Protein AF-X1UVY8-F1 (afdb_monomer)

InterPro domains:
  IPR050445 Bacterial polysaccharide biosynthesis and export [PTHR32309] (5-252)

Structure (mmCIF, N/CA/C/O backbone):
data_AF-X1UVY8-F1
#
_entry.id   AF-X1UVY8-F1
#
loop_
_atom_site.group_PDB
_atom_site.id
_atom_site.type_symbol
_atom_site.label_atom_id
_atom_site.label_alt_id
_atom_site.label_comp_id
_atom_site.label_asym_id
_atom_site.label_entity_id
_atom_site.label_seq_id
_atom_site.pdbx_PDB_ins_code
_atom_site.Cartn_x
_atom_site.Cartn_y
_atom_site.Cartn_z
_atom_site.occupancy
_atom_site.B_iso_or_equiv
_atom_site.auth_seq_id
_atom_site.auth_comp_id
_atom_site.auth_asym_id
_atom_site.auth_atom_id
_atom_site.pdbx_PDB_model_num
ATOM 1 N N . MET A 1 1 ? 42.091 39.089 -43.265 1.00 30.80 1 MET A N 1
ATOM 2 C CA . MET A 1 1 ? 42.085 37.825 -42.498 1.00 30.80 1 MET A CA 1
ATOM 3 C C . MET A 1 1 ? 40.912 36.997 -43.003 1.00 30.80 1 MET A C 1
ATOM 5 O O . MET A 1 1 ? 39.814 37.528 -43.024 1.00 30.80 1 MET A O 1
ATOM 9 N N . ARG A 1 2 ? 41.140 35.789 -43.533 1.00 35.41 2 ARG A N 1
ATOM 10 C CA . ARG A 1 2 ? 40.086 34.882 -44.024 1.00 35.41 2 ARG A CA 1
ATOM 11 C C . ARG A 1 2 ? 40.176 33.602 -43.202 1.00 35.41 2 ARG A C 1
ATOM 13 O O . ARG A 1 2 ? 41.215 32.947 -43.238 1.00 35.41 2 ARG A O 1
ATOM 20 N N . GLU A 1 3 ? 39.132 33.312 -42.441 1.00 41.06 3 GLU A N 1
ATOM 21 C CA . GLU A 1 3 ? 39.024 32.114 -41.613 1.00 41.06 3 GLU A CA 1
ATOM 22 C C . GLU A 1 3 ? 39.003 30.858 -42.500 1.00 41.06 3 GLU A C 1
ATOM 24 O O . GLU A 1 3 ? 38.178 30.731 -43.402 1.00 41.06 3 GLU A O 1
ATOM 29 N N . ARG A 1 4 ? 39.965 29.953 -42.279 1.00 46.28 4 ARG A N 1
ATOM 30 C CA . ARG A 1 4 ? 40.035 28.596 -42.850 1.00 46.28 4 ARG A CA 1
ATOM 31 C C . ARG A 1 4 ? 39.748 27.586 -41.729 1.00 46.28 4 ARG A C 1
ATOM 33 O O . ARG A 1 4 ? 40.627 26.810 -41.377 1.00 46.28 4 ARG A O 1
ATOM 40 N N . GLY A 1 5 ? 38.587 27.699 -41.087 1.00 49.53 5 GLY A N 1
ATOM 41 C CA . GLY A 1 5 ? 38.277 26.940 -39.866 1.00 49.53 5 GLY A CA 1
ATOM 42 C C . GLY A 1 5 ? 37.763 25.516 -40.096 1.00 49.53 5 GLY A C 1
ATOM 43 O O . GLY A 1 5 ? 38.119 24.627 -39.334 1.00 49.53 5 GLY A O 1
ATOM 44 N N . ASP A 1 6 ? 37.006 25.281 -41.176 1.00 68.25 6 ASP A N 1
ATOM 45 C CA . ASP A 1 6 ? 36.102 24.113 -41.244 1.00 68.25 6 ASP A CA 1
ATOM 46 C C . ASP A 1 6 ? 36.409 23.120 -42.382 1.00 68.25 6 ASP A C 1
ATOM 48 O O . ASP A 1 6 ? 35.589 22.261 -42.705 1.00 68.25 6 ASP A O 1
ATOM 52 N N . LEU A 1 7 ? 37.572 23.233 -43.036 1.00 75.38 7 LEU A N 1
ATOM 53 C CA . LEU A 1 7 ? 37.947 22.362 -44.155 1.00 75.38 7 LEU A CA 1
ATOM 54 C C . LEU A 1 7 ? 39.231 21.595 -43.846 1.00 75.38 7 LEU A C 1
ATOM 56 O O . LEU A 1 7 ? 40.259 22.192 -43.525 1.00 75.38 7 LEU A O 1
ATOM 60 N N . ILE A 1 8 ? 39.184 20.276 -44.015 1.00 76.00 8 ILE A N 1
ATOM 61 C CA . ILE A 1 8 ? 40.365 19.416 -43.958 1.00 76.00 8 ILE A CA 1
ATOM 62 C C . ILE A 1 8 ? 40.810 19.137 -45.391 1.00 76.00 8 ILE A C 1
ATOM 64 O O . ILE A 1 8 ? 40.047 18.612 -46.200 1.00 76.00 8 ILE A O 1
ATOM 68 N N . GLU A 1 9 ? 42.048 19.506 -45.707 1.00 82.38 9 GLU A N 1
ATOM 69 C CA . GLU A 1 9 ? 42.655 19.244 -47.009 1.00 82.38 9 GLU A CA 1
ATOM 70 C C . GLU A 1 9 ? 43.439 17.929 -46.963 1.00 82.38 9 GLU A C 1
ATOM 72 O O . GLU A 1 9 ? 44.373 17.772 -46.175 1.00 82.38 9 GLU A O 1
ATOM 77 N N . ILE A 1 10 ? 43.072 16.988 -47.833 1.00 79.75 10 ILE A N 1
ATOM 78 C CA . ILE A 1 10 ? 43.782 15.719 -48.009 1.00 79.75 10 ILE A CA 1
ATOM 79 C C . ILE A 1 10 ? 44.509 15.776 -49.348 1.00 79.75 10 ILE A C 1
ATOM 81 O O . ILE A 1 10 ? 43.891 15.915 -50.402 1.00 79.75 10 ILE A O 1
ATOM 85 N N . SER A 1 11 ? 45.837 15.664 -49.309 1.00 81.06 11 SER A N 1
ATOM 86 C CA . SER A 1 11 ? 46.680 15.641 -50.504 1.00 81.06 11 SER A CA 1
ATOM 87 C C . SER A 1 11 ? 47.585 14.414 -50.504 1.00 81.06 11 SER A C 1
ATOM 89 O O . SER A 1 11 ? 48.079 13.980 -49.464 1.00 81.06 11 SER A O 1
ATOM 91 N N . ALA A 1 12 ? 47.819 13.857 -51.691 1.00 81.50 12 ALA A N 1
ATOM 92 C CA . ALA A 1 12 ? 48.728 12.740 -51.893 1.00 81.50 12 ALA A CA 1
ATOM 93 C C . ALA A 1 12 ? 49.771 13.108 -52.948 1.00 81.50 12 ALA A C 1
ATOM 95 O O . ALA A 1 12 ? 49.474 13.764 -53.947 1.00 81.50 12 ALA A O 1
ATOM 96 N N . LYS A 1 13 ? 51.014 12.682 -52.723 1.00 80.81 13 LYS A N 1
ATOM 97 C CA . LYS A 1 13 ? 52.115 12.860 -53.674 1.00 80.81 13 LYS A CA 1
ATOM 98 C C . LYS A 1 13 ? 52.499 11.503 -54.228 1.00 80.81 13 LYS A C 1
ATOM 100 O O . LYS A 1 13 ? 52.868 10.611 -53.470 1.00 80.81 13 LYS A O 1
ATOM 105 N N . PHE A 1 14 ? 52.433 11.366 -55.545 1.00 80.12 14 PHE A N 1
ATOM 106 C CA . PHE A 1 14 ? 52.809 10.139 -56.228 1.00 80.12 14 PHE A CA 1
ATOM 107 C C . PHE A 1 14 ? 53.394 10.448 -57.608 1.00 80.12 14 PHE A C 1
ATOM 109 O O . PHE A 1 14 ? 53.105 11.494 -58.185 1.00 80.12 14 PHE A O 1
ATOM 116 N N . THR A 1 15 ? 54.243 9.556 -58.121 1.00 81.06 15 THR A N 1
ATOM 117 C CA . THR A 1 15 ? 54.920 9.731 -59.420 1.00 81.06 15 THR A CA 1
ATOM 118 C C . THR A 1 15 ? 53.940 9.703 -60.590 1.00 81.06 15 THR A C 1
ATOM 120 O O . THR A 1 15 ? 54.143 10.382 -61.589 1.00 81.06 15 THR A O 1
ATOM 123 N N . ASP A 1 16 ? 52.874 8.921 -60.447 1.00 81.88 16 ASP A N 1
ATOM 124 C CA . ASP A 1 16 ? 51.763 8.857 -61.388 1.00 81.88 16 ASP A CA 1
ATOM 125 C C . ASP A 1 16 ? 50.637 9.796 -60.907 1.00 81.88 16 ASP A C 1
ATOM 127 O O . ASP A 1 16 ? 50.100 9.584 -59.809 1.00 81.88 16 ASP A O 1
ATOM 131 N N . PRO A 1 17 ? 50.280 10.829 -61.694 1.00 80.12 17 PRO A N 1
ATOM 132 C CA . PRO A 1 17 ? 49.271 11.811 -61.313 1.00 80.12 17 PRO A CA 1
ATOM 133 C C . PRO A 1 17 ? 47.879 11.190 -61.139 1.00 80.12 17 PRO A C 1
ATOM 135 O O . PRO A 1 17 ? 47.125 11.647 -60.285 1.00 80.12 17 PRO A O 1
ATOM 138 N N . GLN A 1 18 ? 47.549 10.113 -61.863 1.00 82.19 18 GLN A N 1
ATOM 139 C CA . GLN A 1 18 ? 46.267 9.419 -61.700 1.00 82.19 18 GLN A CA 1
ATOM 140 C C . GLN A 1 18 ? 46.205 8.680 -60.362 1.00 82.19 18 GLN A C 1
ATOM 142 O O . GLN A 1 18 ? 45.202 8.745 -59.651 1.00 82.19 18 GLN A O 1
ATOM 147 N N . LYS A 1 19 ? 47.304 8.026 -59.972 1.00 82.12 19 LYS A N 1
ATOM 148 C CA . LYS A 1 19 ? 47.405 7.354 -58.669 1.00 82.12 19 LYS A CA 1
ATOM 149 C C . LYS A 1 19 ? 47.429 8.346 -57.512 1.00 82.12 19 LYS A C 1
ATOM 151 O O . LYS A 1 19 ? 46.825 8.063 -56.484 1.00 82.12 19 LYS A O 1
ATOM 156 N N . ALA A 1 20 ? 48.066 9.508 -57.670 1.00 81.56 20 ALA A N 1
ATOM 157 C CA . ALA A 1 20 ? 48.025 10.568 -56.661 1.00 81.56 20 ALA A CA 1
ATOM 158 C C . ALA A 1 20 ? 46.577 11.005 -56.374 1.00 81.56 20 ALA A C 1
ATOM 160 O O . ALA A 1 20 ? 46.159 11.041 -55.218 1.00 81.56 20 ALA A O 1
ATOM 161 N N . THR A 1 21 ? 45.790 11.250 -57.422 1.00 83.31 21 THR A N 1
ATOM 162 C CA . THR A 1 21 ? 44.370 11.598 -57.298 1.00 83.31 21 THR A CA 1
ATOM 163 C C . THR A 1 21 ? 43.549 10.468 -56.675 1.00 83.31 21 THR A C 1
ATOM 165 O O . THR A 1 21 ? 42.776 10.717 -55.752 1.00 83.31 21 THR A O 1
ATOM 168 N N . ALA A 1 22 ? 43.748 9.222 -57.118 1.00 82.69 22 ALA A N 1
ATOM 169 C CA . ALA A 1 22 ? 43.034 8.066 -56.576 1.00 82.69 22 ALA A CA 1
ATOM 170 C C . ALA A 1 22 ? 43.301 7.866 -55.075 1.00 82.69 22 ALA A C 1
ATOM 172 O O . ALA A 1 22 ? 42.370 7.622 -54.313 1.00 82.69 22 ALA A O 1
ATOM 173 N N . ILE A 1 23 ? 44.554 8.025 -54.638 1.00 82.06 23 ILE A N 1
ATOM 174 C CA . ILE A 1 23 ? 44.934 7.921 -53.224 1.00 82.06 23 ILE A CA 1
ATOM 175 C C . ILE A 1 23 ? 44.282 9.045 -52.412 1.00 82.06 23 ILE A C 1
ATOM 177 O O . ILE A 1 23 ? 43.713 8.769 -51.360 1.00 82.06 23 ILE A O 1
ATOM 181 N N . ALA A 1 24 ? 44.328 10.293 -52.888 1.00 84.19 24 ALA A N 1
ATOM 182 C CA . ALA A 1 24 ? 43.723 11.422 -52.179 1.00 84.19 24 ALA A CA 1
ATOM 183 C C . ALA A 1 24 ? 42.202 11.251 -52.010 1.00 84.19 24 ALA A C 1
ATOM 185 O O . ALA A 1 24 ? 41.685 11.450 -50.912 1.00 84.19 24 ALA A O 1
ATOM 186 N N . ASN A 1 25 ? 41.505 10.812 -53.062 1.00 84.50 25 ASN A N 1
ATOM 187 C CA . ASN A 1 25 ? 40.061 10.569 -53.023 1.00 84.50 25 ASN A CA 1
ATOM 188 C C . ASN A 1 25 ? 39.696 9.396 -52.109 1.00 84.50 25 ASN A C 1
ATOM 190 O O . ASN A 1 25 ? 38.823 9.541 -51.259 1.00 84.50 25 ASN A O 1
ATOM 194 N N . ALA A 1 26 ? 40.415 8.273 -52.213 1.00 85.38 26 ALA A N 1
ATOM 195 C CA . ALA A 1 26 ? 40.184 7.108 -51.361 1.00 85.38 26 ALA A CA 1
ATOM 196 C C . ALA A 1 26 ? 40.390 7.434 -49.873 1.00 85.38 26 ALA A C 1
ATOM 198 O O . ALA A 1 26 ? 39.612 7.005 -49.021 1.00 85.38 26 ALA A O 1
ATOM 199 N N . TRP A 1 27 ? 41.409 8.234 -49.546 1.00 81.94 27 TRP A N 1
ATOM 200 C CA . TRP A 1 27 ? 41.621 8.701 -48.178 1.00 81.94 27 TRP A CA 1
ATOM 201 C C . TRP A 1 27 ? 40.543 9.679 -47.715 1.00 81.94 27 TRP A C 1
ATOM 203 O O . TRP A 1 27 ? 40.131 9.589 -46.563 1.00 81.94 27 TRP A O 1
ATOM 213 N N . ALA A 1 28 ? 40.057 10.575 -48.578 1.00 82.31 28 ALA A N 1
ATOM 214 C CA . ALA A 1 28 ? 38.963 11.482 -48.236 1.00 82.31 28 ALA A CA 1
ATOM 215 C C . ALA A 1 28 ? 37.657 10.735 -47.933 1.00 82.31 28 ALA A C 1
ATOM 217 O O . ALA A 1 28 ? 36.997 11.036 -46.938 1.00 82.31 28 ALA A O 1
ATOM 218 N N . GLU A 1 29 ? 37.325 9.719 -48.729 1.00 81.00 29 GLU A N 1
ATOM 219 C CA . GLU A 1 29 ? 36.168 8.849 -48.500 1.00 81.00 29 GLU A CA 1
ATOM 220 C C . GLU A 1 29 ? 36.330 8.010 -47.228 1.00 81.00 29 GLU A C 1
ATOM 222 O O . GLU A 1 29 ? 35.434 7.986 -46.383 1.00 81.00 29 GLU A O 1
ATOM 227 N N . SER A 1 30 ? 37.492 7.376 -47.040 1.00 80.25 30 SER A N 1
ATOM 228 C CA . SER A 1 30 ? 37.770 6.571 -45.847 1.00 80.25 30 SER A CA 1
ATOM 229 C C . SER A 1 30 ? 37.775 7.414 -44.573 1.00 80.25 30 SER A C 1
ATOM 231 O O . SER A 1 30 ? 37.288 6.958 -43.541 1.00 80.25 30 SER A O 1
ATOM 233 N N . TYR A 1 31 ? 38.313 8.633 -44.628 1.00 78.31 31 TYR A N 1
ATOM 234 C CA . TYR A 1 31 ? 38.326 9.562 -43.504 1.00 78.31 31 TYR A CA 1
ATOM 235 C C . TYR A 1 31 ? 36.915 10.045 -43.169 1.00 78.31 31 TYR A C 1
ATOM 237 O O . TYR A 1 31 ? 36.518 9.978 -42.009 1.00 78.31 31 TYR A O 1
ATOM 245 N N . ALA A 1 32 ? 36.129 10.461 -44.170 1.00 76.75 32 ALA A N 1
ATOM 246 C CA . ALA A 1 32 ? 34.735 10.847 -43.962 1.00 76.75 32 ALA A CA 1
ATOM 247 C C . ALA A 1 32 ? 33.923 9.686 -43.366 1.00 76.75 32 ALA A C 1
ATOM 249 O O . ALA A 1 32 ? 33.203 9.883 -42.392 1.00 76.75 32 ALA A O 1
ATOM 250 N N . SER A 1 33 ? 34.093 8.463 -43.878 1.00 75.00 33 SER A N 1
ATOM 251 C CA . SER A 1 33 ? 33.438 7.268 -43.333 1.00 75.00 33 SER A CA 1
ATOM 252 C C . SER A 1 33 ? 33.861 6.972 -41.892 1.00 75.00 33 SER A C 1
ATOM 254 O O . SER A 1 33 ? 33.014 6.637 -41.067 1.00 75.00 33 SER A O 1
ATOM 256 N N . TYR A 1 34 ? 35.152 7.088 -41.577 1.00 74.69 34 TYR A N 1
ATOM 257 C CA . TYR A 1 34 ? 35.680 6.823 -40.239 1.00 74.69 34 TYR A CA 1
ATOM 258 C C . TYR A 1 34 ? 35.211 7.865 -39.221 1.00 74.69 34 TYR A C 1
ATOM 260 O O . TYR A 1 34 ? 34.740 7.503 -38.149 1.00 74.69 34 TYR A O 1
ATOM 268 N N . VAL A 1 35 ? 35.293 9.156 -39.558 1.00 74.25 35 VAL A N 1
ATOM 269 C CA . VAL A 1 35 ? 34.872 10.249 -38.669 1.00 74.25 35 VAL A CA 1
ATOM 270 C C . VAL A 1 35 ? 33.362 10.242 -38.481 1.00 74.25 35 VAL A C 1
ATOM 272 O O . VAL A 1 35 ? 32.908 10.352 -37.349 1.00 74.25 35 VAL A O 1
ATOM 275 N N . ASN A 1 36 ? 32.583 10.034 -39.544 1.00 70.75 36 ASN A N 1
ATOM 276 C CA . ASN A 1 36 ? 31.137 9.879 -39.403 1.00 70.75 36 ASN A CA 1
ATOM 277 C C . ASN A 1 36 ? 30.786 8.673 -38.526 1.00 70.75 36 ASN A C 1
ATOM 279 O O . ASN A 1 36 ? 29.889 8.793 -37.709 1.00 70.75 36 ASN A O 1
ATOM 283 N N . GLY A 1 37 ? 31.514 7.553 -38.618 1.00 66.19 37 GLY A N 1
ATOM 284 C CA . GLY A 1 37 ? 31.300 6.399 -37.736 1.00 66.19 37 GLY A CA 1
ATOM 285 C C . GLY A 1 37 ? 31.748 6.620 -36.285 1.00 66.19 37 GLY A C 1
ATOM 286 O O . GLY A 1 37 ? 31.131 6.095 -35.364 1.00 66.19 37 GLY A O 1
ATOM 287 N N . LEU A 1 38 ? 32.811 7.398 -36.068 1.00 64.44 38 LEU A N 1
ATOM 288 C CA . LEU A 1 38 ? 33.352 7.696 -34.738 1.00 64.44 38 LEU A CA 1
ATOM 289 C C . LEU A 1 38 ? 32.531 8.763 -33.998 1.00 64.44 38 LEU A C 1
ATOM 291 O O . LEU A 1 38 ? 32.456 8.739 -32.772 1.00 64.44 38 LEU A O 1
ATOM 295 N N . TYR A 1 39 ? 31.926 9.696 -34.738 1.00 59.19 39 TYR A N 1
ATOM 296 C CA . TYR A 1 39 ? 31.246 10.873 -34.197 1.00 59.19 39 TYR A CA 1
ATOM 297 C C . TYR A 1 39 ? 29.738 10.917 -34.466 1.00 59.19 39 TYR A C 1
ATOM 299 O O . TYR A 1 39 ? 29.111 11.901 -34.090 1.00 59.19 39 TYR A O 1
ATOM 307 N N . SER A 1 40 ? 29.118 9.865 -35.014 1.00 60.16 40 SER A N 1
ATOM 308 C CA . SER A 1 40 ? 27.657 9.759 -35.212 1.00 60.16 40 SER A CA 1
ATOM 309 C C . SER A 1 40 ? 26.817 9.773 -33.917 1.00 60.16 40 SER A C 1
ATOM 311 O O . SER A 1 40 ? 25.658 9.378 -33.935 1.00 60.16 40 SER A O 1
ATOM 313 N N . GLY A 1 41 ? 27.376 10.181 -32.772 1.00 54.78 41 GLY A N 1
ATOM 314 C CA . GLY A 1 41 ? 26.649 10.509 -31.537 1.00 54.78 41 GLY A CA 1
ATOM 315 C C . GLY A 1 41 ? 26.021 9.337 -30.773 1.00 54.78 41 GLY A C 1
ATOM 316 O O . GLY A 1 41 ? 25.595 9.509 -29.632 1.00 54.78 41 GLY A O 1
ATOM 317 N N . ILE A 1 42 ? 25.980 8.139 -31.355 1.00 56.34 42 ILE A N 1
ATOM 318 C CA . ILE A 1 42 ? 25.295 6.978 -30.784 1.00 56.34 42 ILE A CA 1
ATOM 319 C C . ILE A 1 42 ? 26.312 6.099 -30.039 1.00 56.34 42 ILE A C 1
ATOM 321 O O . ILE A 1 42 ? 26.939 5.219 -30.620 1.00 56.34 42 ILE A O 1
ATOM 325 N N . LEU A 1 43 ? 26.479 6.352 -28.735 1.00 57.53 43 LEU A N 1
ATOM 326 C CA . LEU A 1 43 ? 27.354 5.570 -27.840 1.00 57.53 43 LEU A CA 1
ATOM 327 C C . LEU A 1 43 ? 26.825 4.153 -27.542 1.00 57.53 43 LEU A C 1
ATOM 329 O O . LEU A 1 43 ? 27.601 3.291 -27.142 1.00 57.53 43 LEU A O 1
ATOM 333 N N . GLN A 1 44 ? 25.521 3.915 -27.721 1.00 65.75 44 GLN A N 1
ATOM 334 C CA . GLN A 1 44 ? 24.873 2.610 -27.561 1.00 65.75 44 GLN A CA 1
ATOM 335 C C . GLN A 1 44 ? 23.976 2.341 -28.763 1.00 65.75 44 GLN A C 1
ATOM 337 O O . GLN A 1 44 ? 23.135 3.170 -29.111 1.00 65.75 44 GLN A O 1
ATOM 342 N N . SER A 1 45 ? 24.129 1.179 -29.388 1.00 75.44 45 SER A N 1
ATOM 343 C CA . SER A 1 45 ? 23.319 0.806 -30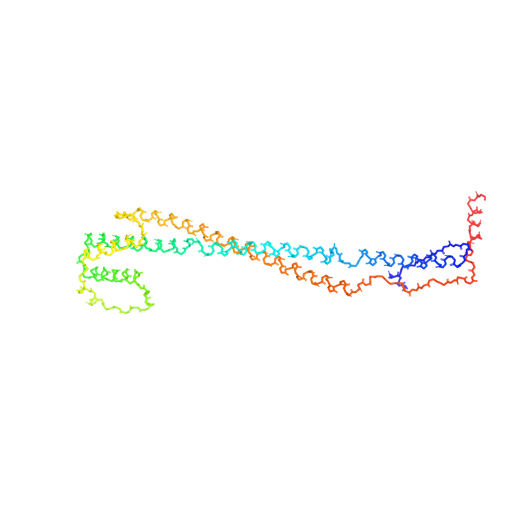.545 1.00 75.44 45 SER A CA 1
ATOM 344 C C . SER A 1 45 ? 21.828 0.685 -30.177 1.00 75.44 45 SER A C 1
ATOM 346 O O . SER A 1 45 ? 21.490 0.333 -29.041 1.00 75.44 45 SER A O 1
ATOM 348 N N . PRO A 1 46 ? 20.903 0.891 -31.137 1.00 78.75 46 PRO A N 1
ATOM 349 C CA . PRO A 1 46 ? 19.477 0.651 -30.908 1.00 78.75 46 PRO A CA 1
ATOM 350 C C . PRO A 1 46 ? 19.173 -0.753 -30.358 1.00 78.75 46 PRO A C 1
ATOM 352 O O . PRO A 1 46 ? 18.235 -0.922 -29.585 1.00 78.75 46 PRO A O 1
ATOM 355 N N . ALA A 1 47 ? 19.961 -1.760 -30.754 1.00 81.69 47 ALA A N 1
ATOM 356 C CA . ALA A 1 47 ? 19.799 -3.138 -30.303 1.00 81.69 47 ALA A CA 1
ATOM 357 C C . ALA A 1 47 ? 20.173 -3.313 -28.822 1.00 81.69 47 ALA A C 1
ATOM 359 O O . ALA A 1 47 ? 19.438 -3.959 -28.081 1.00 81.69 47 ALA A O 1
ATOM 360 N N . GLU A 1 48 ? 21.272 -2.705 -28.368 1.00 83.69 48 GLU A N 1
ATOM 361 C CA . GLU A 1 48 ? 21.681 -2.747 -26.956 1.00 83.69 48 GLU A CA 1
ATOM 362 C C . GLU A 1 48 ? 20.674 -2.026 -26.054 1.00 83.69 48 GLU A C 1
ATOM 364 O O . GLU A 1 48 ? 20.317 -2.546 -24.998 1.00 83.69 48 GLU A O 1
ATOM 369 N N . LEU A 1 49 ? 20.161 -0.868 -26.486 1.00 85.00 49 LEU A N 1
ATOM 370 C CA . LEU A 1 49 ? 19.118 -0.143 -25.753 1.00 85.00 49 LEU A CA 1
ATOM 371 C C . LEU A 1 49 ? 17.803 -0.923 -25.693 1.00 85.00 49 LEU A C 1
ATOM 373 O O . LEU A 1 49 ? 17.140 -0.909 -24.659 1.00 85.00 49 LEU A O 1
ATOM 377 N N . GLN A 1 50 ? 17.442 -1.646 -26.758 1.00 86.56 50 GLN A N 1
ATOM 378 C CA . GLN A 1 50 ? 16.266 -2.516 -26.740 1.00 86.56 50 GLN A CA 1
ATOM 379 C C . GLN A 1 50 ? 16.422 -3.654 -25.723 1.00 86.56 50 GLN A C 1
ATOM 381 O O . GLN A 1 50 ? 15.496 -3.919 -24.965 1.00 86.56 50 GLN A O 1
ATOM 386 N N . VAL A 1 51 ? 17.598 -4.287 -25.655 1.00 92.38 51 VAL A N 1
ATOM 387 C CA . VAL A 1 51 ? 17.877 -5.331 -24.653 1.00 92.38 51 VAL A CA 1
ATOM 388 C C . VAL A 1 51 ? 17.767 -4.773 -23.230 1.00 92.38 51 VAL A C 1
ATOM 390 O O . VAL A 1 51 ? 17.210 -5.435 -22.355 1.00 92.38 51 VAL A O 1
ATOM 393 N N . GLN A 1 52 ? 18.259 -3.554 -22.992 1.00 89.12 52 GLN A N 1
ATOM 394 C CA . GLN A 1 52 ? 18.132 -2.883 -21.694 1.00 89.12 52 GLN A CA 1
ATOM 395 C C . GLN A 1 52 ? 16.673 -2.551 -21.353 1.00 89.12 52 GLN A C 1
ATOM 397 O O . GLN A 1 52 ? 16.254 -2.775 -20.219 1.00 89.12 52 GLN A O 1
ATOM 402 N N . ALA A 1 53 ? 15.889 -2.074 -22.322 1.00 91.69 53 ALA A N 1
ATOM 403 C CA . ALA A 1 53 ? 14.466 -1.795 -22.139 1.00 91.69 53 ALA A CA 1
ATOM 404 C C . ALA A 1 53 ? 13.665 -3.072 -21.824 1.00 91.69 53 ALA A C 1
ATOM 406 O O . ALA A 1 53 ? 12.878 -3.093 -20.878 1.00 91.69 53 ALA A O 1
ATOM 407 N N . ASP A 1 54 ? 13.924 -4.168 -22.543 1.00 93.69 54 ASP A N 1
ATOM 408 C CA . ASP A 1 54 ? 13.272 -5.459 -22.300 1.00 93.69 54 ASP A CA 1
ATOM 409 C C . ASP A 1 54 ? 13.629 -6.026 -20.913 1.00 93.69 54 ASP A C 1
ATOM 411 O O . ASP A 1 54 ? 12.784 -6.624 -20.242 1.00 93.69 54 ASP A O 1
ATOM 415 N N . ALA A 1 55 ? 14.873 -5.835 -20.458 1.00 95.38 55 ALA A N 1
ATOM 416 C CA . ALA A 1 55 ? 15.3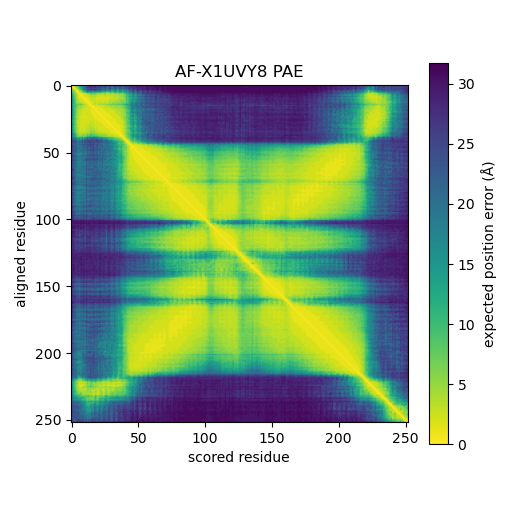01 -6.219 -19.114 1.00 95.38 55 ALA A CA 1
ATOM 417 C C . ALA A 1 55 ? 14.599 -5.383 -18.030 1.00 95.38 55 ALA A C 1
ATOM 419 O O . ALA A 1 55 ? 14.046 -5.953 -17.089 1.00 95.38 55 ALA A O 1
ATOM 420 N N . ALA A 1 56 ? 14.548 -4.058 -18.196 1.00 94.81 56 ALA A N 1
ATOM 421 C CA . ALA A 1 56 ? 13.849 -3.162 -17.276 1.00 94.81 56 ALA A CA 1
ATOM 422 C C . ALA A 1 56 ? 12.340 -3.449 -17.215 1.00 94.81 56 ALA A C 1
ATOM 424 O O . ALA A 1 56 ? 11.733 -3.356 -16.150 1.00 94.81 56 ALA A O 1
ATOM 425 N N . ARG A 1 57 ? 11.730 -3.865 -18.333 1.00 97.06 57 ARG A N 1
ATOM 426 C CA . ARG A 1 57 ? 10.325 -4.286 -18.367 1.00 97.06 57 ARG A CA 1
ATOM 427 C C . ARG A 1 57 ? 10.074 -5.531 -17.526 1.00 97.06 57 ARG A C 1
ATOM 429 O O . ARG A 1 57 ? 9.124 -5.551 -16.749 1.00 97.06 57 ARG A O 1
ATOM 436 N N . LYS A 1 58 ? 10.932 -6.548 -17.644 1.00 98.06 58 LYS A N 1
ATOM 437 C CA . LYS A 1 58 ? 10.840 -7.754 -16.807 1.00 98.06 58 LYS A CA 1
ATOM 438 C C . LYS A 1 58 ? 10.994 -7.416 -15.328 1.00 98.06 58 LYS A C 1
ATOM 440 O O . LYS A 1 58 ? 10.217 -7.907 -14.515 1.00 98.06 58 LYS A O 1
ATOM 445 N N . GLU A 1 59 ? 11.940 -6.540 -14.990 1.00 96.88 59 GLU A N 1
ATOM 446 C CA . GLU A 1 59 ? 12.113 -6.069 -13.615 1.00 96.88 59 GLU A CA 1
ATOM 447 C C . GLU A 1 59 ? 10.855 -5.348 -13.107 1.00 96.88 59 GLU A C 1
ATOM 449 O O . GLU A 1 59 ? 10.365 -5.662 -12.023 1.00 96.88 59 GLU A O 1
ATOM 454 N N . TYR A 1 60 ? 10.270 -4.444 -13.899 1.00 98.25 60 TYR A N 1
ATOM 455 C CA . TYR A 1 60 ? 9.000 -3.800 -13.559 1.00 98.25 60 TYR A CA 1
ATOM 456 C C . TYR A 1 60 ? 7.878 -4.818 -13.320 1.00 98.25 60 TYR A C 1
ATOM 458 O O . TYR A 1 60 ? 7.188 -4.726 -12.307 1.00 98.25 60 TYR A O 1
ATOM 466 N N . GLU A 1 61 ? 7.710 -5.809 -14.196 1.00 98.38 61 GLU A N 1
ATOM 467 C CA . GLU A 1 61 ? 6.687 -6.852 -14.045 1.00 98.38 61 GLU A CA 1
ATOM 468 C C . GLU A 1 61 ? 6.876 -7.688 -12.769 1.00 98.38 61 GLU A C 1
ATOM 470 O O . GLU A 1 61 ? 5.896 -8.112 -12.153 1.00 98.38 61 GLU A O 1
ATOM 475 N N . GLU A 1 62 ? 8.120 -7.937 -12.357 1.00 98.38 62 GLU A N 1
ATOM 476 C CA . GLU A 1 62 ? 8.436 -8.603 -11.091 1.00 98.38 62 GLU A CA 1
ATOM 477 C C . GLU A 1 62 ? 8.077 -7.726 -9.886 1.00 98.38 62 GLU A C 1
ATOM 479 O O . GLU A 1 62 ? 7.436 -8.204 -8.947 1.00 98.38 62 GLU A O 1
ATOM 484 N N . LYS A 1 63 ? 8.426 -6.431 -9.912 1.00 97.94 63 LYS A N 1
ATOM 485 C CA . LYS A 1 63 ? 8.054 -5.486 -8.842 1.00 97.94 63 LYS A CA 1
ATOM 486 C C . LYS A 1 63 ? 6.545 -5.260 -8.773 1.00 97.94 63 LYS A C 1
ATOM 488 O O . LYS A 1 63 ? 6.001 -5.142 -7.677 1.00 97.94 63 LYS A O 1
ATOM 493 N N . GLN A 1 64 ? 5.868 -5.236 -9.918 1.00 98.38 64 GLN A N 1
ATOM 494 C CA . GLN A 1 64 ? 4.415 -5.131 -10.014 1.00 98.38 64 GLN A CA 1
ATOM 495 C C . GLN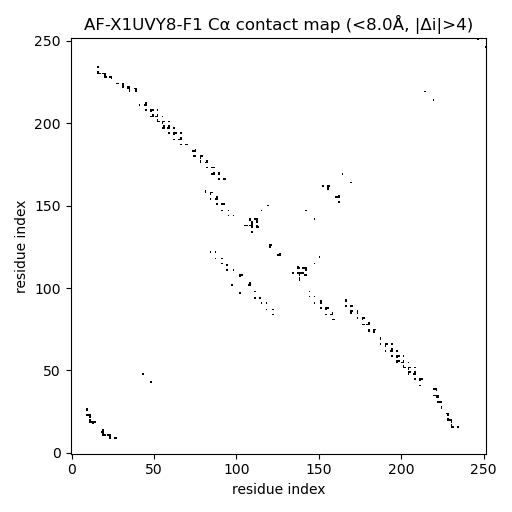 A 1 64 ? 3.740 -6.337 -9.360 1.00 98.38 64 GLN A C 1
ATOM 497 O O . GLN A 1 64 ? 2.873 -6.148 -8.512 1.00 98.38 64 GLN A O 1
ATOM 502 N N . ARG A 1 65 ? 4.183 -7.558 -9.684 1.00 98.44 65 ARG A N 1
ATOM 503 C CA . ARG A 1 65 ? 3.672 -8.780 -9.047 1.00 98.44 65 ARG A CA 1
ATOM 504 C C . ARG A 1 65 ? 3.897 -8.774 -7.538 1.00 98.44 65 ARG A C 1
ATOM 506 O O . ARG A 1 65 ? 2.959 -9.003 -6.789 1.00 98.44 65 ARG A O 1
ATOM 513 N N . ALA A 1 66 ? 5.094 -8.403 -7.079 1.00 97.88 66 ALA A N 1
ATOM 514 C CA . ALA A 1 66 ? 5.374 -8.296 -5.646 1.00 97.88 66 ALA A CA 1
ATOM 515 C C . ALA A 1 66 ? 4.467 -7.271 -4.933 1.00 97.88 66 ALA A C 1
ATOM 517 O O . ALA A 1 66 ? 4.051 -7.490 -3.794 1.00 97.88 66 ALA A O 1
ATOM 518 N N . TRP A 1 67 ? 4.149 -6.152 -5.594 1.00 98.38 67 TRP A N 1
ATOM 519 C CA . TRP A 1 67 ? 3.199 -5.163 -5.088 1.00 98.38 67 TRP A CA 1
ATOM 520 C C . TRP A 1 67 ? 1.766 -5.709 -5.035 1.00 98.38 67 TRP A C 1
ATOM 522 O O . TRP A 1 67 ? 1.089 -5.525 -4.027 1.00 98.38 67 TRP A O 1
ATOM 532 N N . GLU A 1 68 ? 1.304 -6.382 -6.087 1.00 98.06 68 GLU A N 1
ATOM 533 C CA . GLU A 1 68 ? -0.029 -6.993 -6.152 1.00 98.06 68 GLU A CA 1
ATOM 534 C C . GLU A 1 68 ? -0.208 -8.083 -5.093 1.00 98.06 68 GLU A C 1
ATOM 536 O O . GLU A 1 68 ? -1.196 -8.059 -4.354 1.00 98.06 68 GLU A O 1
ATOM 541 N N . ASP A 1 69 ? 0.781 -8.968 -4.955 1.00 97.88 69 ASP A N 1
ATOM 542 C CA . ASP A 1 69 ? 0.814 -10.008 -3.929 1.00 97.88 69 ASP A CA 1
ATOM 543 C C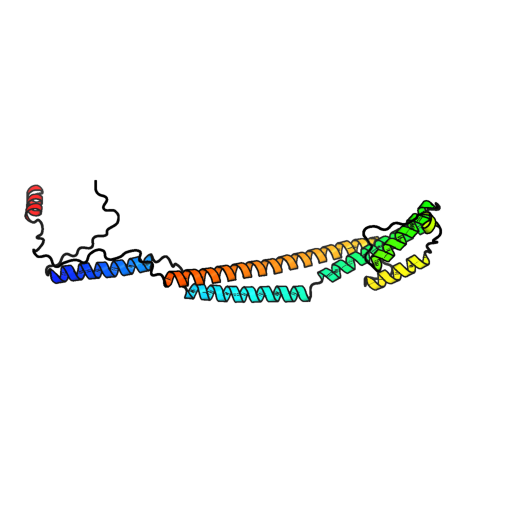 . ASP A 1 69 ? 0.686 -9.376 -2.539 1.00 97.88 69 ASP A C 1
ATOM 545 O O . ASP A 1 69 ? -0.194 -9.748 -1.761 1.00 97.88 69 ASP A O 1
ATOM 549 N N . PHE A 1 70 ? 1.481 -8.339 -2.253 1.00 98.12 70 PHE A N 1
ATOM 550 C CA . PHE A 1 70 ? 1.398 -7.613 -0.989 1.00 98.12 70 PHE A CA 1
ATOM 551 C C . PHE A 1 70 ? 0.034 -6.939 -0.780 1.00 98.12 70 PHE A C 1
ATOM 553 O O . PHE A 1 70 ? -0.555 -7.050 0.294 1.00 98.12 70 PHE A O 1
ATOM 560 N N . VAL A 1 71 ? -0.512 -6.248 -1.783 1.00 96.25 71 VAL A N 1
ATOM 561 C CA . VAL A 1 71 ? -1.827 -5.593 -1.672 1.00 96.25 71 VAL A CA 1
ATOM 562 C C . VAL A 1 71 ? -2.934 -6.610 -1.394 1.00 96.25 71 VAL A C 1
ATOM 564 O O . VAL A 1 71 ? -3.850 -6.303 -0.635 1.00 96.25 71 VAL A O 1
ATOM 567 N N . SER A 1 72 ? -2.831 -7.821 -1.941 1.00 96.44 72 SER A N 1
ATOM 568 C CA . SER A 1 72 ? -3.829 -8.874 -1.745 1.00 96.44 72 SER A CA 1
ATOM 569 C C . SER A 1 72 ? -3.820 -9.501 -0.344 1.00 96.44 72 SER A C 1
ATOM 571 O O . SER A 1 72 ? -4.851 -10.012 0.092 1.00 96.44 72 SER A O 1
ATOM 573 N N . SER A 1 73 ? -2.682 -9.467 0.362 1.00 95.19 73 SER A N 1
ATOM 574 C CA . SER A 1 73 ? -2.483 -10.247 1.593 1.00 95.19 73 SER A CA 1
ATOM 575 C C . SER A 1 73 ? -1.928 -9.465 2.788 1.00 95.19 73 SER A C 1
ATOM 577 O O . SER A 1 73 ? -1.641 -10.071 3.822 1.00 95.19 73 SER A O 1
ATOM 579 N N . ASN A 1 74 ? -1.695 -8.157 2.664 1.00 96.94 74 ASN A N 1
ATOM 580 C CA . ASN A 1 74 ? -1.182 -7.346 3.770 1.00 96.94 74 ASN A CA 1
ATOM 581 C C . ASN A 1 74 ? -2.184 -7.268 4.931 1.00 96.94 74 ASN A C 1
ATOM 583 O O . ASN A 1 74 ? -3.388 -7.476 4.775 1.00 96.94 74 ASN A O 1
ATOM 587 N N . ARG A 1 75 ? -1.669 -6.913 6.110 1.00 97.00 75 ARG A N 1
ATOM 588 C CA . ARG A 1 75 ? -2.446 -6.862 7.358 1.00 97.00 75 ARG A CA 1
ATOM 589 C C . ARG A 1 75 ? -2.819 -5.441 7.778 1.00 97.00 75 ARG A C 1
ATOM 591 O O . ARG A 1 75 ? -3.252 -5.241 8.907 1.00 97.00 75 ARG A O 1
ATOM 598 N N . ILE A 1 76 ? -2.666 -4.438 6.910 1.00 97.81 76 ILE A N 1
ATOM 599 C CA . ILE A 1 76 ? -2.832 -3.018 7.279 1.00 97.81 76 ILE A CA 1
ATOM 600 C C . ILE A 1 76 ? -4.249 -2.746 7.800 1.00 97.81 76 ILE A C 1
ATOM 602 O O . ILE A 1 76 ? -4.417 -2.165 8.878 1.00 97.81 76 ILE A O 1
ATOM 606 N N . ASP A 1 77 ? -5.269 -3.208 7.077 1.00 95.31 77 ASP A N 1
ATOM 607 C CA . ASP A 1 77 ? -6.672 -3.021 7.465 1.00 95.31 77 ASP A CA 1
ATOM 608 C C . ASP A 1 77 ? -7.040 -3.835 8.711 1.00 95.31 77 ASP A C 1
ATOM 610 O O . ASP A 1 77 ? -7.772 -3.358 9.583 1.00 95.31 77 ASP A O 1
ATOM 614 N N . GLU A 1 78 ? -6.504 -5.052 8.817 1.00 94.06 78 GLU A N 1
ATOM 615 C CA . GLU A 1 78 ? -6.691 -5.933 9.970 1.00 94.06 78 GLU A CA 1
ATOM 616 C C . GLU A 1 78 ? -6.122 -5.290 11.244 1.00 94.06 78 GLU A C 1
ATOM 618 O O . GLU A 1 78 ? -6.848 -5.100 12.222 1.00 94.06 78 GLU A O 1
ATOM 623 N N . LEU A 1 79 ? -4.850 -4.882 11.214 1.00 96.12 79 LEU A N 1
ATOM 624 C CA . LEU A 1 79 ? -4.154 -4.226 12.321 1.00 96.12 79 LEU A CA 1
ATOM 625 C C . LEU A 1 79 ? -4.846 -2.914 12.708 1.00 96.12 79 LEU A C 1
ATOM 627 O O . LEU A 1 79 ? -5.076 -2.652 13.890 1.00 96.12 79 LEU A O 1
ATOM 631 N N . SER A 1 80 ? -5.254 -2.111 11.721 1.00 95.56 80 SER A N 1
ATOM 632 C CA . SER A 1 80 ? -5.991 -0.863 11.955 1.00 95.56 80 SER A CA 1
ATOM 633 C C . SER A 1 80 ? -7.319 -1.107 12.673 1.00 95.56 80 SER A C 1
ATOM 635 O O . SER A 1 80 ? -7.652 -0.393 13.626 1.00 95.56 80 SER A O 1
ATOM 637 N N . ARG A 1 81 ? -8.062 -2.144 12.265 1.00 92.12 81 ARG A N 1
ATOM 638 C CA . ARG A 1 81 ? -9.319 -2.544 12.906 1.00 92.12 81 ARG A CA 1
ATOM 639 C C . ARG A 1 81 ? -9.091 -3.041 14.332 1.00 92.12 81 ARG A C 1
ATOM 641 O O . ARG A 1 81 ? -9.786 -2.587 15.237 1.00 92.12 81 ARG A O 1
ATOM 648 N N . GLN A 1 82 ? -8.091 -3.893 14.559 1.00 93.06 82 GLN A N 1
ATOM 649 C CA . GLN A 1 82 ? -7.756 -4.383 15.900 1.00 93.06 82 GLN A CA 1
ATOM 650 C C . GLN A 1 82 ? -7.378 -3.238 16.852 1.00 93.06 82 GLN A C 1
ATOM 652 O O . GLN A 1 82 ? -7.848 -3.192 17.990 1.00 93.06 82 GLN A O 1
ATOM 657 N N . ILE A 1 83 ? -6.585 -2.267 16.384 1.00 94.50 83 ILE A N 1
ATOM 658 C CA . ILE A 1 83 ? -6.236 -1.070 17.162 1.00 94.50 83 ILE A CA 1
ATOM 659 C C . ILE A 1 83 ? -7.491 -0.264 17.517 1.00 94.50 83 ILE A C 1
ATOM 661 O O . ILE A 1 83 ? -7.619 0.206 18.651 1.00 94.50 83 ILE A O 1
ATOM 665 N N . ALA A 1 84 ? -8.403 -0.064 16.562 1.00 92.94 84 ALA A N 1
ATOM 666 C CA . ALA A 1 84 ? -9.643 0.672 16.795 1.00 92.94 84 ALA A CA 1
ATOM 667 C C . ALA A 1 84 ? -10.526 -0.027 17.841 1.00 92.94 84 ALA A C 1
ATOM 669 O O . ALA A 1 84 ? -10.987 0.617 18.786 1.00 92.94 84 ALA A O 1
ATOM 670 N N . ASP A 1 85 ? -10.679 -1.344 17.729 1.00 91.62 85 ASP A N 1
ATOM 671 C CA . ASP A 1 85 ? -11.483 -2.148 18.647 1.00 91.62 85 ASP A CA 1
ATOM 672 C C . ASP A 1 85 ? -10.905 -2.163 20.060 1.00 91.62 85 ASP A C 1
ATOM 674 O O . ASP A 1 85 ? -11.626 -1.905 21.024 1.00 91.62 85 ASP A O 1
ATOM 678 N N . LYS A 1 86 ? -9.589 -2.354 20.204 1.00 93.44 86 LYS A N 1
ATOM 679 C CA . LYS A 1 86 ? -8.926 -2.307 21.516 1.00 93.44 86 LYS A CA 1
ATOM 680 C C . LYS A 1 86 ? -8.984 -0.917 22.147 1.00 93.44 86 LYS A C 1
ATOM 682 O O . LYS A 1 86 ? -9.109 -0.801 23.365 1.00 93.44 86 LYS A O 1
ATOM 687 N N . LYS A 1 87 ? -8.951 0.159 21.351 1.00 94.06 87 LYS A N 1
ATOM 688 C CA . LYS A 1 87 ? -9.179 1.525 21.858 1.00 94.06 87 LYS A CA 1
ATOM 689 C C . LYS A 1 87 ? -10.602 1.716 22.367 1.00 94.06 87 LYS A C 1
ATOM 691 O O . LYS A 1 87 ? -10.778 2.313 23.427 1.00 94.06 87 LYS A O 1
ATOM 696 N N . LEU A 1 88 ? -11.603 1.225 21.637 1.00 93.00 88 LEU A N 1
ATOM 697 C CA . LEU A 1 88 ? -12.991 1.249 22.100 1.00 93.00 88 LEU A CA 1
ATOM 698 C C . LEU A 1 88 ? -13.142 0.452 23.397 1.00 93.00 88 LEU A C 1
ATOM 700 O O . LEU A 1 88 ? -13.747 0.959 24.338 1.00 93.00 88 LEU A O 1
ATOM 704 N N . LEU A 1 89 ? -12.509 -0.722 23.480 1.00 93.69 89 LEU A N 1
ATOM 705 C CA . LEU A 1 89 ? -12.504 -1.564 24.672 1.00 93.69 89 LEU A CA 1
ATOM 706 C C . LEU A 1 89 ? -11.844 -0.872 25.882 1.00 93.69 89 LEU A C 1
ATOM 708 O O . LEU A 1 89 ? -12.390 -0.898 26.984 1.00 93.69 89 LEU A O 1
ATOM 712 N N . CYS A 1 90 ? -10.713 -0.190 25.679 1.00 94.25 90 CYS A N 1
ATOM 713 C CA . CYS A 1 90 ? -10.098 0.667 26.697 1.00 94.25 90 CYS A CA 1
ATOM 714 C C . CYS A 1 90 ? -11.072 1.746 27.191 1.00 94.25 90 CYS A C 1
ATOM 716 O O . CYS A 1 90 ? -11.253 1.907 28.396 1.00 94.25 90 CYS A O 1
ATOM 718 N N . ASN A 1 91 ? -11.710 2.472 26.268 1.00 93.50 91 ASN A N 1
ATOM 719 C CA . ASN A 1 91 ? -12.600 3.582 26.608 1.00 93.50 91 ASN A CA 1
ATOM 720 C C . ASN A 1 91 ? -13.825 3.115 27.404 1.00 93.50 91 ASN A C 1
ATOM 722 O O . ASN A 1 91 ? -14.177 3.746 28.399 1.00 93.50 91 ASN A O 1
ATOM 726 N N . ILE A 1 92 ? -14.454 2.006 27.001 1.00 93.06 92 ILE A N 1
ATOM 727 C CA . ILE A 1 92 ? -15.621 1.473 27.711 1.00 93.06 92 ILE A CA 1
ATOM 728 C C . ILE A 1 92 ? -15.242 0.925 29.097 1.00 93.06 92 ILE A C 1
ATOM 730 O O . ILE A 1 92 ? -15.971 1.157 30.059 1.00 93.06 92 ILE A O 1
ATOM 734 N N . LYS A 1 93 ? -14.074 0.277 29.248 1.00 92.94 93 LYS A N 1
ATOM 735 C CA . LYS A 1 93 ? -13.586 -0.181 30.561 1.00 92.94 93 LYS A CA 1
ATOM 736 C C . LYS A 1 93 ? -13.293 1.000 31.491 1.00 92.94 93 LYS A C 1
ATOM 738 O O . LYS A 1 93 ? -13.686 0.957 32.653 1.00 92.94 93 LYS A O 1
ATOM 743 N N . SER A 1 94 ? -12.700 2.084 30.982 1.00 91.94 94 SER A N 1
ATOM 744 C CA . SER A 1 94 ? -12.520 3.321 31.756 1.00 91.94 94 SER A CA 1
ATOM 745 C C . SER A 1 94 ? -13.852 3.967 32.154 1.00 91.94 94 SER A C 1
ATOM 747 O O . SER A 1 94 ? -13.995 4.398 33.297 1.00 91.94 94 SER A O 1
ATOM 749 N N . LEU A 1 95 ? -14.846 3.994 31.256 1.00 90.81 95 LEU A N 1
ATOM 750 C CA . LEU A 1 95 ? -16.189 4.495 31.575 1.00 90.81 95 LEU A CA 1
ATOM 751 C C . LEU A 1 95 ? -16.849 3.657 32.682 1.00 90.81 95 LEU A C 1
ATOM 753 O O . LEU A 1 95 ? -17.421 4.207 33.622 1.00 90.81 95 LEU A O 1
ATOM 757 N N . ARG A 1 96 ? -16.711 2.328 32.619 1.00 91.12 96 ARG A N 1
ATOM 758 C CA . ARG A 1 96 ? -17.195 1.410 33.657 1.00 91.12 96 ARG A CA 1
ATOM 759 C C . ARG A 1 96 ? -16.578 1.710 35.022 1.00 91.12 96 ARG A C 1
ATOM 761 O O . ARG A 1 96 ? -17.296 1.769 36.018 1.00 91.12 96 ARG A O 1
ATOM 768 N N . GLU A 1 97 ? -15.258 1.894 35.079 1.00 90.19 97 GLU A N 1
ATOM 769 C CA . GLU A 1 97 ? -14.543 2.245 36.312 1.00 90.19 97 GLU A CA 1
ATOM 770 C C . GLU A 1 97 ? -15.007 3.596 36.870 1.00 90.19 97 GLU A C 1
ATOM 772 O O . GLU A 1 97 ? -15.236 3.706 38.074 1.00 90.19 97 GLU A O 1
ATOM 777 N N . GLN A 1 98 ? -15.231 4.591 36.005 1.00 86.81 98 GLN A N 1
ATOM 778 C CA . GLN A 1 98 ? -15.738 5.908 36.395 1.00 86.81 98 GLN A CA 1
ATOM 779 C C . GLN A 1 98 ? -17.157 5.844 36.979 1.00 86.81 98 GLN A C 1
ATOM 781 O O . GLN A 1 98 ? -17.426 6.459 38.012 1.00 86.81 98 GLN A O 1
ATOM 786 N N . ILE A 1 99 ? -18.061 5.088 36.349 1.00 86.38 99 ILE A N 1
ATOM 787 C CA . ILE A 1 99 ? -19.433 4.899 36.842 1.00 86.38 99 ILE A CA 1
ATOM 788 C C . ILE A 1 99 ? -19.411 4.156 38.181 1.00 86.38 99 ILE A C 1
ATOM 790 O O . ILE A 1 99 ? -20.075 4.577 39.128 1.00 86.38 99 ILE A O 1
ATOM 794 N N . LYS A 1 100 ? -18.592 3.103 38.294 1.00 86.81 100 LYS A N 1
ATOM 795 C CA . LYS A 1 100 ? -18.426 2.330 39.533 1.00 86.81 100 LYS A CA 1
ATOM 796 C C . LYS A 1 100 ? -17.838 3.165 40.675 1.00 86.81 100 LYS A C 1
ATOM 798 O O . LYS A 1 100 ? -18.214 2.954 41.824 1.00 86.81 100 LYS A O 1
ATOM 803 N N . ALA A 1 101 ? -16.942 4.106 40.373 1.00 84.94 101 ALA A N 1
ATOM 804 C CA . ALA A 1 101 ? -16.359 5.024 41.353 1.00 84.94 101 ALA A CA 1
ATOM 805 C C . ALA A 1 101 ? -17.356 6.078 41.877 1.00 84.94 101 ALA A C 1
ATOM 807 O O . ALA A 1 101 ? -17.066 6.729 42.876 1.00 84.94 101 ALA A O 1
ATOM 808 N N . GLY A 1 102 ? -18.533 6.211 41.253 1.00 70.50 102 GLY A N 1
ATOM 809 C CA . GLY A 1 102 ? -19.655 6.986 41.777 1.00 70.50 102 GLY A CA 1
ATOM 810 C C . GLY A 1 102 ? -19.483 8.496 41.621 1.00 70.50 102 GLY A C 1
ATOM 811 O O . GLY A 1 102 ? -19.016 9.186 42.519 1.00 70.50 102 GLY A O 1
ATOM 812 N N . SER A 1 103 ? -19.943 9.035 40.490 1.00 61.28 103 SER A N 1
ATOM 813 C CA . SER A 1 103 ? -20.236 10.468 40.355 1.00 61.28 103 SER A CA 1
ATOM 814 C C . SER A 1 103 ? -21.751 10.669 40.447 1.00 61.28 103 SER A C 1
ATOM 816 O O . SER A 1 103 ? -22.477 10.404 39.492 1.00 61.28 103 SER A O 1
ATOM 818 N N . SER A 1 104 ? -22.239 11.103 41.609 1.00 63.06 104 SER A N 1
ATOM 819 C CA . SER A 1 104 ? -23.674 11.117 41.958 1.00 63.06 104 SER A CA 1
ATOM 820 C C . SER A 1 104 ? -24.462 12.326 41.432 1.00 63.06 104 SER A C 1
ATOM 822 O O . SER A 1 104 ? -25.586 12.565 41.868 1.00 63.06 104 SER A O 1
ATOM 824 N N . SER A 1 105 ? -23.884 13.142 40.546 1.00 73.50 105 SER A N 1
ATOM 825 C CA . SER A 1 105 ? -24.570 14.322 40.008 1.00 73.50 105 SER A CA 1
ATOM 826 C C . SER A 1 105 ? -25.433 13.978 38.785 1.00 73.50 105 SER A C 1
ATOM 828 O O . SER A 1 105 ? -25.097 13.095 37.999 1.00 73.50 105 SER A O 1
ATOM 830 N N . SER A 1 106 ? -26.528 14.717 38.575 1.00 69.38 106 SER A N 1
ATOM 831 C CA . SER A 1 106 ? -27.349 14.596 37.354 1.00 69.38 106 SER A CA 1
ATOM 832 C C . SER A 1 106 ? -26.530 14.885 36.083 1.00 69.38 106 SER A C 1
ATOM 834 O O . SER A 1 106 ? -26.640 14.177 35.085 1.00 69.38 106 SER A O 1
ATOM 836 N N . ALA A 1 107 ? -25.611 15.857 36.152 1.00 75.25 107 ALA A N 1
ATOM 837 C CA . ALA A 1 107 ? -24.702 16.177 35.054 1.00 75.25 107 ALA A CA 1
ATOM 838 C C . ALA A 1 107 ? -23.750 15.015 34.712 1.00 75.25 107 ALA A C 1
ATOM 840 O O . ALA A 1 107 ? -23.507 14.749 33.536 1.00 75.25 107 ALA A O 1
ATOM 841 N N . SER A 1 108 ? -23.243 14.287 35.715 1.00 80.75 108 SER A N 1
ATOM 842 C CA . SER A 1 108 ? -22.413 13.099 35.482 1.00 80.75 108 SER A CA 1
ATOM 843 C C . SER A 1 108 ? -23.217 11.920 34.940 1.00 80.75 108 SER A C 1
ATOM 845 O O . SER A 1 108 ? -22.707 11.203 34.086 1.00 80.75 108 SER A O 1
ATOM 847 N N . ALA A 1 109 ? -24.475 11.746 35.355 1.00 79.81 109 ALA A N 1
ATOM 848 C CA . ALA A 1 109 ? -25.352 10.723 34.784 1.00 79.81 109 ALA A CA 1
ATOM 849 C C . ALA A 1 109 ? -25.595 10.964 33.283 1.00 79.81 109 ALA A C 1
ATOM 851 O O . ALA A 1 109 ? -25.341 10.077 32.473 1.00 79.81 109 ALA A O 1
ATOM 852 N N . ALA A 1 110 ? -25.970 12.187 32.897 1.00 83.50 110 ALA A N 1
ATOM 853 C CA . ALA A 1 110 ? -26.182 12.537 31.494 1.00 83.50 110 ALA A CA 1
ATOM 854 C C . ALA A 1 110 ? -24.900 12.421 30.645 1.00 83.50 110 ALA A C 1
ATOM 856 O O . ALA A 1 110 ? -24.954 11.965 29.501 1.00 83.50 110 ALA A O 1
ATOM 857 N N . ALA A 1 111 ? -23.741 12.788 31.205 1.00 84.62 111 ALA A N 1
ATOM 858 C CA . ALA A 1 111 ? -22.446 12.627 30.544 1.00 84.62 111 ALA A CA 1
ATOM 859 C C . ALA A 1 111 ? -22.092 11.149 30.308 1.00 84.62 111 ALA A C 1
ATOM 861 O O . ALA A 1 111 ? -21.627 10.801 29.224 1.00 84.62 111 ALA A O 1
ATOM 862 N N . ASN A 1 112 ? -22.357 10.278 31.286 1.00 85.88 112 ASN A N 1
ATOM 863 C CA . ASN A 1 112 ? -22.131 8.838 31.161 1.00 85.88 112 ASN A CA 1
ATOM 864 C C . ASN A 1 112 ? -23.048 8.215 30.095 1.00 85.88 112 ASN A C 1
ATOM 866 O O . ASN A 1 112 ? -22.567 7.457 29.253 1.00 85.88 112 ASN A O 1
ATOM 870 N N . SER A 1 113 ? -24.335 8.585 30.077 1.00 85.88 113 SER A N 1
ATOM 871 C CA . SER A 1 113 ? -25.294 8.150 29.049 1.00 85.88 113 SER A CA 1
ATOM 872 C C . SER A 1 113 ? -24.862 8.581 27.650 1.00 85.88 113 SER A C 1
ATOM 874 O O . SER A 1 113 ? -24.863 7.776 26.722 1.00 85.88 113 SER A O 1
ATOM 876 N N . LEU A 1 114 ? -24.419 9.832 27.492 1.00 87.44 114 LEU A N 1
ATOM 877 C CA . LEU A 1 114 ? -23.903 10.318 26.214 1.00 87.44 114 LEU A CA 1
ATOM 878 C C . LEU A 1 114 ? -22.630 9.576 25.789 1.00 87.44 114 LEU A C 1
ATOM 880 O O . LEU A 1 114 ? -22.498 9.208 24.623 1.00 87.44 114 LEU A O 1
ATOM 884 N N . ALA A 1 115 ? -21.696 9.345 26.715 1.00 88.06 115 ALA A N 1
ATOM 885 C CA . ALA A 1 115 ? -20.465 8.618 26.429 1.00 88.06 115 ALA A CA 1
ATOM 886 C C . ALA A 1 115 ? -20.753 7.193 25.940 1.00 88.06 115 ALA A C 1
ATOM 888 O O . ALA A 1 115 ? -20.155 6.768 24.952 1.00 88.06 115 ALA A O 1
ATOM 889 N N . LEU A 1 116 ? -21.695 6.487 26.576 1.00 86.81 116 LEU A N 1
ATOM 890 C CA . LEU A 1 116 ? -22.107 5.151 26.148 1.00 86.81 116 LEU A CA 1
ATOM 891 C C . LEU A 1 116 ? -22.721 5.171 24.743 1.00 86.81 116 LEU A C 1
ATOM 893 O O . LEU A 1 116 ? -22.253 4.431 23.884 1.00 86.81 116 LEU A O 1
ATOM 897 N N . ILE A 1 117 ? -23.670 6.076 24.470 1.00 85.38 117 ILE A N 1
ATOM 898 C CA . ILE A 1 117 ? -24.295 6.215 23.141 1.00 85.38 117 ILE A CA 1
ATOM 899 C C . ILE A 1 117 ? -23.241 6.496 22.062 1.00 85.38 117 ILE A C 1
ATOM 901 O O . ILE A 1 117 ? -23.283 5.920 20.977 1.00 85.38 117 ILE A O 1
ATOM 905 N N . LEU A 1 118 ? -22.268 7.369 22.338 1.00 86.81 118 LEU A N 1
ATOM 906 C CA . LEU A 1 118 ? -21.198 7.674 21.386 1.00 86.81 118 LEU A CA 1
ATOM 907 C C . LEU A 1 118 ? -20.257 6.484 21.163 1.00 86.81 118 LEU A C 1
ATOM 909 O O . LEU A 1 118 ? -19.758 6.306 20.051 1.00 86.81 118 LEU A O 1
ATOM 913 N N . LEU A 1 119 ? -19.987 5.683 22.197 1.00 88.50 119 LEU A N 1
ATOM 914 C CA . LEU A 1 119 ? -19.171 4.473 22.086 1.00 88.50 119 LEU A CA 1
ATOM 915 C C . LEU A 1 119 ? -19.904 3.366 21.323 1.00 88.50 119 LEU A C 1
ATOM 917 O O . LEU A 1 119 ? -19.298 2.754 20.447 1.00 88.50 119 LEU A O 1
ATOM 921 N N . GLU A 1 120 ? -21.193 3.161 21.589 1.00 85.12 120 GLU A N 1
ATOM 922 C CA . GLU A 1 120 ? -22.066 2.267 20.821 1.00 85.12 120 GLU A CA 1
ATOM 923 C C . GLU A 1 120 ? -22.130 2.688 19.360 1.00 85.12 120 GLU A C 1
ATOM 925 O O . GLU A 1 120 ? -21.877 1.885 18.464 1.00 85.12 120 GLU A O 1
ATOM 930 N N . ALA A 1 121 ? -22.382 3.972 19.108 1.00 86.12 121 ALA A N 1
ATOM 931 C CA . ALA A 1 121 ? -22.419 4.487 17.756 1.00 86.12 121 ALA A CA 1
ATOM 932 C C . ALA A 1 121 ? -21.086 4.240 17.048 1.00 86.12 121 ALA A C 1
ATOM 934 O O . ALA A 1 121 ? -21.097 3.653 15.979 1.00 86.12 121 ALA A O 1
ATOM 935 N N . LYS A 1 122 ? -19.939 4.560 17.664 1.00 84.31 122 LYS A N 1
ATOM 936 C CA . LYS A 1 122 ? -18.613 4.244 17.097 1.00 84.31 122 LYS A CA 1
ATOM 937 C C . LYS A 1 122 ? -18.376 2.748 16.884 1.00 84.31 122 LYS A C 1
ATOM 939 O O . LYS A 1 122 ? -17.587 2.386 16.016 1.00 84.31 122 LYS A O 1
ATOM 944 N N . ALA A 1 123 ? -18.992 1.888 17.689 1.00 82.06 123 ALA A N 1
ATOM 945 C CA . ALA A 1 123 ? -18.853 0.448 17.555 1.00 82.06 123 ALA A CA 1
ATOM 946 C C . ALA A 1 123 ? -19.677 -0.112 16.387 1.00 82.06 123 ALA A C 1
ATOM 948 O O . ALA A 1 123 ? -19.220 -1.068 15.763 1.00 82.06 123 ALA A O 1
ATOM 949 N N . PHE A 1 124 ? -20.850 0.452 16.091 1.00 80.00 124 PHE A N 1
ATOM 950 C CA . PHE A 1 124 ? -21.812 -0.144 15.155 1.00 80.00 124 PHE A CA 1
ATOM 951 C C . PHE A 1 124 ? -22.079 0.680 13.890 1.00 80.00 124 PHE A C 1
ATOM 953 O O . PHE A 1 124 ? -22.630 0.148 12.929 1.00 80.00 124 PHE A O 1
ATOM 960 N N . THR A 1 125 ? -21.708 1.961 13.856 1.00 79.00 125 THR A N 1
ATOM 961 C CA . THR A 1 125 ? -21.995 2.863 12.735 1.00 79.00 125 THR A CA 1
ATOM 962 C C . THR A 1 125 ? -21.004 4.035 12.649 1.00 79.00 125 THR A C 1
ATOM 964 O O . THR A 1 125 ? -20.169 4.264 13.522 1.00 79.00 125 THR A O 1
ATOM 967 N N . SER A 1 126 ? -21.071 4.810 11.570 1.00 72.69 126 SER A N 1
ATOM 968 C CA . SER A 1 126 ? -20.389 6.101 11.479 1.00 72.69 126 SER A CA 1
ATOM 969 C C . SER A 1 126 ? -21.287 7.200 12.046 1.00 72.69 126 SER A C 1
ATOM 971 O O . SER A 1 126 ? -22.428 7.354 11.610 1.00 72.69 126 SER A O 1
ATOM 973 N N . LEU A 1 127 ? -20.772 7.991 12.988 1.00 70.31 127 LEU A N 1
ATOM 974 C CA . LEU A 1 127 ? -21.493 9.146 13.522 1.00 70.31 127 LEU A CA 1
ATOM 975 C C . LEU A 1 127 ? -21.567 10.279 12.478 1.00 70.31 127 LEU A C 1
ATOM 977 O O . LEU A 1 127 ? -20.554 10.568 11.836 1.00 70.31 127 LEU A O 1
ATOM 981 N N . PRO A 1 128 ? -22.721 10.953 12.319 1.00 71.50 128 PRO A N 1
ATOM 982 C CA . PRO A 1 128 ? -22.806 12.181 11.532 1.00 71.50 128 PRO A CA 1
ATOM 983 C C . PRO A 1 128 ? -21.975 13.304 12.177 1.00 71.50 128 PRO A C 1
ATOM 985 O O . PRO A 1 128 ? -21.779 13.323 13.392 1.00 71.50 128 PRO A O 1
ATOM 988 N N . GLY A 1 129 ? -21.494 14.248 11.358 1.00 69.62 129 GLY A N 1
ATOM 989 C CA . GLY A 1 129 ? -20.634 15.353 11.811 1.00 69.62 129 GLY A CA 1
ATOM 990 C C . GLY A 1 129 ? -21.308 16.327 12.786 1.00 69.62 129 GLY A C 1
ATOM 991 O O . GLY A 1 129 ? -20.623 16.931 13.606 1.00 69.62 129 GLY A O 1
ATOM 992 N N . GLU A 1 130 ? -22.639 16.430 12.747 1.00 71.06 130 GLU A N 1
ATOM 993 C CA . GLU A 1 130 ? -23.438 17.194 13.707 1.00 71.06 130 GLU A CA 1
ATOM 994 C C . GLU A 1 130 ? -24.510 16.297 14.334 1.00 71.06 130 GLU A C 1
ATOM 996 O O . GLU A 1 130 ? -25.339 15.705 13.641 1.00 71.06 130 GLU A O 1
ATOM 1001 N N . LEU A 1 131 ? -24.492 16.206 15.665 1.00 76.62 131 LEU A N 1
ATOM 1002 C CA . LEU A 1 131 ? -25.477 15.483 16.462 1.00 76.62 131 LEU A CA 1
ATOM 1003 C C . LEU A 1 131 ? -26.041 16.451 17.508 1.00 76.62 131 LEU A C 1
ATOM 1005 O O . LEU A 1 131 ? -25.351 16.817 18.458 1.00 76.62 131 LEU A O 1
ATOM 1009 N N . GLN A 1 132 ? -27.287 16.892 17.331 1.00 77.31 132 GLN A N 1
ATOM 1010 C CA . GLN A 1 132 ? -27.976 17.708 18.333 1.00 77.31 132 GLN A CA 1
ATOM 1011 C C . GLN A 1 132 ? -28.654 16.795 19.353 1.00 77.31 132 GLN A C 1
ATOM 1013 O O . GLN A 1 132 ? -29.518 15.994 18.998 1.00 77.31 132 GLN A O 1
ATOM 1018 N N . VAL A 1 133 ? -28.269 16.916 20.625 1.00 76.12 133 VAL A N 1
ATOM 1019 C CA . VAL A 1 133 ? -28.817 16.096 21.713 1.00 76.12 133 VAL A CA 1
ATOM 1020 C C . VAL A 1 133 ? -29.244 16.988 22.873 1.00 76.12 133 VAL A C 1
ATOM 1022 O O . VAL A 1 133 ? -28.486 17.846 23.319 1.00 76.12 133 VAL A O 1
ATOM 1025 N N . SER A 1 134 ? -30.466 16.789 23.371 1.00 78.88 134 SER A N 1
ATOM 1026 C CA . SER A 1 134 ? -30.986 17.508 24.539 1.00 78.88 134 SER A CA 1
ATOM 1027 C C . SER A 1 134 ? -30.589 16.799 25.833 1.00 78.88 134 SER A C 1
ATOM 1029 O O . SER A 1 134 ? -30.906 15.622 26.015 1.00 78.88 134 SER A O 1
ATOM 1031 N N . LEU A 1 135 ? -29.949 17.528 26.751 1.00 72.69 135 LEU A N 1
ATOM 1032 C CA . LEU A 1 135 ? -29.434 16.979 28.009 1.00 72.69 135 LEU A CA 1
ATOM 1033 C C . LEU A 1 135 ? -30.549 16.430 28.914 1.00 72.69 135 LEU A C 1
ATOM 1035 O O . LEU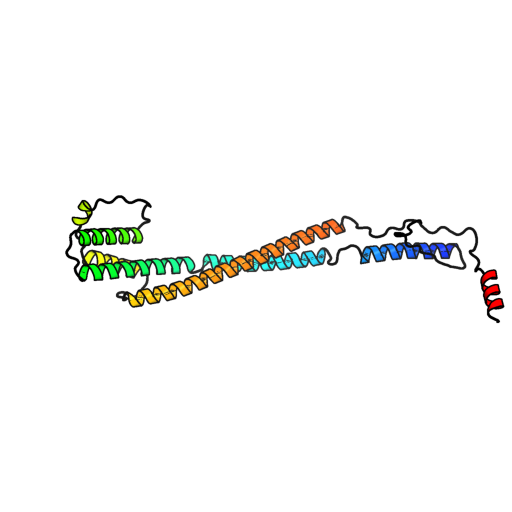 A 1 135 ? -30.388 15.366 29.502 1.00 72.69 135 LEU A O 1
ATOM 1039 N N . ASP A 1 136 ? -31.712 17.086 28.946 1.00 76.75 136 ASP A N 1
ATOM 1040 C CA . ASP A 1 136 ? -32.858 16.678 29.772 1.00 76.75 136 ASP A CA 1
ATOM 1041 C C . ASP A 1 136 ? -33.391 15.284 29.413 1.00 76.75 136 ASP A C 1
ATOM 1043 O O . ASP A 1 136 ? -33.872 14.553 30.277 1.00 76.75 136 ASP A O 1
ATOM 1047 N N . ARG A 1 137 ? -33.272 14.885 28.137 1.00 75.06 137 ARG A N 1
ATOM 1048 C CA . ARG A 1 137 ? -33.669 13.546 27.670 1.00 75.06 137 ARG A CA 1
ATOM 1049 C C . ARG A 1 137 ? -32.641 12.477 28.034 1.00 75.06 137 ARG A C 1
ATOM 1051 O O . ARG A 1 137 ? -33.020 11.331 28.249 1.00 75.06 137 ARG A O 1
ATOM 1058 N N . LEU A 1 138 ? -31.363 12.845 28.112 1.00 73.88 138 LEU A N 1
ATOM 1059 C CA . LEU A 1 138 ? -30.269 11.932 28.452 1.00 73.88 138 LEU A CA 1
ATOM 1060 C C . LEU A 1 138 ? -30.232 11.604 29.946 1.00 73.88 138 LEU A C 1
ATOM 1062 O O . LEU A 1 138 ? -29.946 10.467 30.305 1.00 73.88 138 LEU A O 1
ATOM 1066 N N . SER A 1 139 ? -30.562 12.570 30.808 1.00 70.12 139 SER A N 1
ATOM 1067 C CA . SER A 1 139 ? -30.607 12.378 32.266 1.00 70.12 139 SER A CA 1
ATOM 1068 C C . SER A 1 139 ? -31.648 11.344 32.713 1.00 70.12 139 SER A C 1
ATOM 1070 O O . SER A 1 139 ? -31.528 10.790 33.800 1.00 70.12 139 SER A O 1
ATOM 1072 N N . GLY A 1 140 ? -32.676 11.092 31.893 1.00 69.69 140 GLY A N 1
ATOM 1073 C CA . GLY A 1 140 ? -33.694 10.066 32.143 1.00 69.69 140 GLY A CA 1
ATOM 1074 C C . GLY A 1 140 ? -33.292 8.653 31.705 1.00 69.69 140 GLY A C 1
ATOM 1075 O O . GLY A 1 140 ? -33.998 7.701 32.030 1.00 69.69 140 GLY A O 1
ATOM 1076 N N . LEU A 1 141 ? -32.182 8.502 30.973 1.00 74.12 141 LEU A N 1
ATOM 1077 C CA . LEU A 1 141 ? -31.639 7.203 30.581 1.00 74.12 141 LEU A CA 1
ATOM 1078 C C . LEU A 1 141 ? -30.762 6.682 31.718 1.00 74.12 141 LEU A C 1
ATOM 1080 O O . LEU A 1 141 ? -29.724 7.267 32.026 1.00 74.12 141 LEU A O 1
ATOM 1084 N N . ASN A 1 142 ? -31.181 5.583 32.340 1.00 69.88 142 ASN A N 1
ATOM 1085 C CA . ASN A 1 142 ? -30.377 4.921 33.355 1.00 69.88 142 ASN A CA 1
ATOM 1086 C C . ASN A 1 142 ? -29.396 3.964 32.669 1.00 69.88 142 ASN A C 1
ATOM 1088 O O . ASN A 1 142 ? -29.821 2.974 32.081 1.00 69.88 142 ASN A O 1
ATOM 1092 N N . VAL A 1 143 ? -28.102 4.268 32.733 1.00 75.62 143 VAL A N 1
ATOM 1093 C CA . VAL A 1 143 ? -27.054 3.374 32.229 1.00 75.62 143 VAL A CA 1
ATOM 1094 C C . VAL A 1 143 ? -26.813 2.275 33.256 1.00 75.62 143 VAL A C 1
ATOM 1096 O O . VAL A 1 143 ? -26.335 2.562 34.357 1.00 75.62 143 VAL A O 1
ATOM 1099 N N . SER A 1 144 ? -27.118 1.024 32.906 1.00 81.81 144 SER A N 1
ATOM 1100 C CA . SER A 1 144 ? -26.768 -0.115 33.752 1.00 81.81 144 SER A CA 1
ATOM 1101 C C . SER A 1 144 ? -25.314 -0.528 33.535 1.00 81.81 144 SER A C 1
ATOM 1103 O O . SER A 1 144 ? -24.792 -0.497 32.420 1.00 81.81 144 SER A O 1
ATOM 1105 N N . LEU A 1 145 ? -24.656 -0.979 34.605 1.00 85.75 145 LEU A N 1
ATOM 1106 C CA . LEU A 1 145 ? -23.356 -1.643 34.487 1.00 85.75 145 LEU A CA 1
ATOM 1107 C C . LEU A 1 145 ? -23.462 -2.949 33.681 1.00 85.75 145 LEU A C 1
ATOM 1109 O O . LEU A 1 145 ? -22.491 -3.320 33.027 1.00 85.75 145 LEU A O 1
ATOM 1113 N N . ASP A 1 146 ? -24.635 -3.590 33.666 1.00 87.62 146 ASP A N 1
ATOM 1114 C CA . ASP A 1 146 ? -24.883 -4.806 32.882 1.00 87.62 146 ASP A CA 1
ATOM 1115 C C . ASP A 1 146 ? -24.855 -4.533 31.368 1.00 87.62 146 ASP A C 1
ATOM 1117 O O . ASP A 1 146 ? -24.295 -5.327 30.611 1.00 87.62 146 ASP A O 1
ATOM 1121 N N . ASP A 1 147 ? -25.387 -3.387 30.922 1.00 84.50 147 ASP A N 1
ATOM 1122 C CA . ASP A 1 147 ? -25.361 -2.982 29.507 1.00 84.50 147 ASP A CA 1
ATOM 1123 C C . ASP A 1 147 ? -23.917 -2.743 29.041 1.00 84.50 147 ASP A C 1
ATOM 1125 O O . ASP A 1 147 ? -23.493 -3.179 27.968 1.00 84.50 147 ASP A O 1
ATOM 1129 N N . ILE A 1 148 ? -23.122 -2.105 29.905 1.00 89.00 148 ILE A N 1
ATOM 1130 C CA . ILE A 1 148 ? -21.693 -1.881 29.682 1.00 89.00 148 ILE A CA 1
ATOM 1131 C C . ILE A 1 148 ? -20.935 -3.214 29.624 1.00 89.00 148 ILE A C 1
ATOM 1133 O O . ILE A 1 148 ? -20.081 -3.391 28.754 1.00 89.00 148 ILE A O 1
ATOM 1137 N N . ASP A 1 149 ? -21.247 -4.163 30.509 1.00 91.25 149 ASP A N 1
ATOM 1138 C CA . ASP A 1 149 ? -20.610 -5.484 30.544 1.00 91.25 149 ASP A CA 1
ATOM 1139 C C . ASP A 1 149 ? -20.976 -6.344 29.319 1.00 91.25 149 ASP A C 1
ATOM 1141 O O . ASP A 1 149 ? -20.120 -7.055 28.773 1.00 91.25 149 ASP A O 1
ATOM 1145 N N . ALA A 1 150 ? -22.206 -6.225 28.811 1.00 89.31 150 ALA A N 1
ATOM 1146 C CA . ALA A 1 150 ? -22.622 -6.836 27.550 1.00 89.31 150 ALA A CA 1
ATOM 1147 C C . ALA A 1 150 ? -21.863 -6.242 26.348 1.00 89.31 150 ALA A C 1
ATOM 1149 O O . ALA A 1 150 ? -21.391 -6.979 25.470 1.00 89.31 150 ALA A O 1
ATOM 1150 N N . LEU A 1 151 ? -21.674 -4.920 26.328 1.00 88.44 151 LEU A N 1
ATOM 1151 C CA . LEU A 1 151 ? -20.911 -4.242 25.282 1.00 88.44 151 LEU A CA 1
ATOM 1152 C C . LEU A 1 151 ? -19.420 -4.594 25.335 1.00 88.44 151 LEU A C 1
ATOM 1154 O O . LEU A 1 151 ? -18.824 -4.882 24.297 1.00 88.44 151 LEU A O 1
ATOM 1158 N N . ILE A 1 152 ? -18.828 -4.653 26.532 1.00 92.12 152 ILE A N 1
ATOM 1159 C CA . ILE A 1 152 ? -17.460 -5.147 26.747 1.00 92.12 152 ILE A CA 1
ATOM 1160 C C . ILE A 1 152 ? -17.320 -6.563 26.186 1.00 92.12 152 ILE A C 1
ATOM 1162 O O . ILE A 1 152 ? -16.415 -6.806 25.395 1.00 92.12 152 ILE A O 1
ATOM 1166 N N . SER A 1 153 ? -18.239 -7.472 26.516 1.00 90.75 153 SER A N 1
ATOM 1167 C CA . SER A 1 153 ? -18.201 -8.862 26.036 1.00 90.75 153 SER A CA 1
ATOM 1168 C C . SER A 1 153 ? -18.288 -8.963 24.507 1.00 90.75 153 SER A C 1
ATOM 1170 O O . SER A 1 153 ? -17.608 -9.786 23.881 1.00 90.75 153 SER A O 1
ATOM 1172 N N . THR A 1 154 ? -19.102 -8.102 23.891 1.00 89.06 154 THR A N 1
ATOM 1173 C CA . THR A 1 154 ? -19.246 -8.011 22.431 1.00 89.06 154 THR A CA 1
ATOM 1174 C C . THR A 1 154 ? -17.956 -7.507 21.781 1.00 89.06 154 THR A C 1
ATOM 1176 O O . THR A 1 154 ? -17.477 -8.103 20.816 1.00 89.06 154 THR A O 1
ATOM 1179 N N . LEU A 1 155 ? -17.352 -6.449 22.331 1.00 88.25 155 LEU A N 1
ATOM 1180 C CA . LEU A 1 155 ? -16.095 -5.887 21.832 1.00 88.25 155 LEU A CA 1
ATOM 1181 C C . LEU A 1 155 ? -14.896 -6.812 22.064 1.00 88.25 155 LEU A C 1
ATOM 1183 O O . LEU A 1 155 ? -14.047 -6.912 21.185 1.00 88.25 155 LEU A O 1
ATOM 1187 N N . GLU A 1 156 ? -14.832 -7.527 23.189 1.00 90.25 156 GLU A N 1
ATOM 1188 C CA . GLU A 1 156 ? -13.793 -8.533 23.447 1.00 90.25 156 GLU A CA 1
ATOM 1189 C C . GLU A 1 156 ? -13.849 -9.637 22.385 1.00 90.25 156 GLU A C 1
ATOM 1191 O O . GLU A 1 156 ? -12.833 -9.939 21.761 1.00 90.25 156 GLU A O 1
ATOM 1196 N N . THR A 1 157 ? -15.051 -10.142 22.088 1.00 87.69 157 THR A N 1
ATOM 1197 C CA . THR A 1 157 ? -15.264 -11.147 21.035 1.00 87.69 157 THR A CA 1
ATOM 1198 C C . THR A 1 157 ? -14.876 -10.612 19.653 1.00 87.69 157 THR A C 1
ATOM 1200 O O . THR A 1 157 ? -14.219 -11.313 18.887 1.00 87.69 157 THR A O 1
ATOM 1203 N N . ARG A 1 158 ? -15.234 -9.359 19.335 1.00 86.06 158 ARG A N 1
ATOM 1204 C CA . ARG A 1 158 ? -14.898 -8.726 18.050 1.00 86.06 158 ARG A CA 1
ATOM 1205 C C . ARG A 1 158 ? -13.400 -8.472 17.883 1.00 86.06 158 ARG A C 1
ATOM 1207 O O . ARG A 1 158 ? -12.865 -8.680 16.801 1.00 86.06 158 ARG A O 1
ATOM 1214 N N . SER A 1 159 ? -12.733 -8.052 18.954 1.00 82.50 159 SER A N 1
ATOM 1215 C CA . SER A 1 159 ? -11.306 -7.717 18.952 1.00 82.50 159 SER A CA 1
ATOM 1216 C C . SER A 1 159 ? -10.378 -8.934 18.850 1.00 82.50 159 SER A C 1
ATOM 1218 O O . SER A 1 159 ? -9.168 -8.749 18.744 1.00 82.50 159 SER A O 1
ATOM 1220 N N . GLY A 1 160 ? -10.918 -10.160 18.925 1.00 74.19 160 GLY A N 1
ATOM 1221 C CA . GLY A 1 160 ? -10.143 -11.407 18.890 1.00 74.19 160 GLY A CA 1
ATOM 1222 C C . GLY A 1 160 ? -9.186 -11.588 20.075 1.00 74.19 160 GLY A C 1
ATOM 1223 O O . GLY A 1 160 ? -8.314 -12.451 20.026 1.00 74.19 160 GLY A O 1
ATOM 1224 N N . GLY A 1 161 ? -9.315 -10.755 21.114 1.00 71.12 161 GLY A N 1
ATOM 1225 C CA . GLY A 1 161 ? -8.443 -10.738 22.285 1.00 71.12 161 GLY A CA 1
ATOM 1226 C C . GLY A 1 161 ? -8.888 -11.683 23.399 1.00 71.12 161 GLY A C 1
ATOM 1227 O O . GLY A 1 161 ? -9.980 -12.256 23.383 1.00 71.12 161 GLY A O 1
ATOM 1228 N N . THR A 1 162 ? -8.034 -11.816 24.411 1.00 77.12 162 THR A N 1
ATOM 1229 C CA . THR A 1 162 ? -8.352 -12.570 25.626 1.00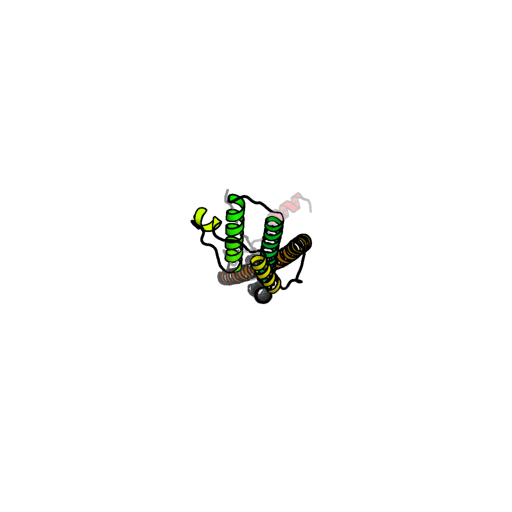 77.12 162 THR A CA 1
ATOM 1230 C C . THR A 1 162 ? -9.420 -11.827 26.428 1.00 77.12 162 THR A C 1
ATOM 1232 O O . THR A 1 162 ? -9.303 -10.627 26.682 1.00 77.12 162 THR A O 1
ATOM 1235 N N . ARG A 1 163 ? -10.471 -12.531 26.863 1.00 82.38 163 ARG A N 1
ATOM 1236 C CA . ARG A 1 163 ? -11.485 -11.933 27.744 1.00 82.38 163 ARG A CA 1
ATOM 1237 C C . ARG A 1 163 ? -10.867 -11.491 29.064 1.00 82.38 163 ARG A C 1
ATOM 1239 O O . ARG A 1 163 ? -10.041 -12.201 29.632 1.00 82.38 163 ARG A O 1
ATOM 1246 N N . GLY A 1 164 ? -11.316 -10.349 29.578 1.00 83.12 164 GLY A N 1
ATOM 1247 C CA . GLY A 1 164 ? -10.890 -9.862 30.889 1.00 83.12 164 GLY A CA 1
ATOM 1248 C C . GLY A 1 164 ? -9.548 -9.127 30.910 1.00 83.12 164 GLY A C 1
ATOM 1249 O O . GLY A 1 164 ? -9.068 -8.832 32.000 1.00 83.12 164 GLY A O 1
ATOM 1250 N N . GLN A 1 165 ? -8.978 -8.769 29.753 1.00 89.06 165 GLN A N 1
ATOM 1251 C CA . GLN A 1 165 ? -7.788 -7.910 29.684 1.00 89.06 165 GLN A CA 1
ATOM 1252 C C . GLN A 1 165 ? -7.991 -6.596 30.456 1.00 89.06 165 GLN A C 1
ATOM 1254 O O . GLN A 1 165 ? -9.052 -5.955 30.378 1.00 89.06 165 GLN A O 1
ATOM 1259 N N . SER A 1 166 ? -6.959 -6.192 31.189 1.00 92.38 166 SER A N 1
ATOM 1260 C CA . SER A 1 166 ? -6.872 -4.913 31.886 1.00 92.38 166 SER A CA 1
ATOM 1261 C C . SER A 1 166 ? -6.619 -3.757 30.913 1.00 92.38 166 SER A C 1
ATOM 1263 O O . SER A 1 166 ? -6.135 -3.935 29.795 1.00 92.38 166 SER A O 1
ATOM 1265 N N . ILE A 1 167 ? -6.914 -2.530 31.350 1.00 94.38 167 ILE A N 1
ATOM 1266 C CA . ILE A 1 167 ? -6.664 -1.322 30.547 1.00 94.38 167 ILE A CA 1
ATOM 1267 C C . ILE A 1 167 ? -5.164 -1.159 30.240 1.00 94.38 167 ILE A C 1
ATOM 1269 O O . ILE A 1 167 ? -4.813 -0.686 29.161 1.00 94.38 167 ILE A O 1
ATOM 1273 N N . SER A 1 168 ? -4.273 -1.538 31.162 1.00 95.38 168 SER A N 1
ATOM 1274 C CA . SER A 1 168 ? -2.822 -1.491 30.941 1.00 95.38 168 SER A CA 1
ATOM 1275 C C . SER A 1 168 ? -2.369 -2.470 29.862 1.00 95.38 168 SER A C 1
ATOM 1277 O O . SER A 1 168 ? -1.660 -2.049 28.952 1.00 95.38 168 SER A O 1
ATOM 1279 N N . GLU A 1 169 ? -2.832 -3.723 29.909 1.00 94.19 169 GLU A N 1
ATOM 1280 C CA . GLU A 1 169 ? -2.499 -4.742 28.900 1.00 94.19 169 GLU A CA 1
ATOM 1281 C C . GLU A 1 169 ? -3.009 -4.326 27.515 1.00 94.19 169 GLU A C 1
ATOM 1283 O O . GLU A 1 169 ? -2.266 -4.347 26.538 1.00 94.19 169 GLU A O 1
ATOM 1288 N N . LEU A 1 170 ? -4.247 -3.826 27.432 1.00 94.50 170 LEU A N 1
ATOM 1289 C CA . LEU A 1 170 ? -4.806 -3.321 26.175 1.00 94.50 170 LEU A CA 1
ATOM 1290 C C . LEU A 1 170 ? -3.999 -2.154 25.597 1.00 94.50 170 LEU A C 1
ATOM 1292 O O . LEU A 1 170 ? -3.832 -2.058 24.381 1.00 94.50 170 LEU A O 1
ATOM 1296 N N . ARG A 1 171 ? -3.505 -1.241 26.442 1.00 95.69 171 ARG A N 1
ATOM 1297 C CA . ARG A 1 171 ? -2.660 -0.121 25.997 1.00 95.69 171 ARG A CA 1
ATOM 1298 C C . ARG A 1 171 ? -1.325 -0.606 25.451 1.00 95.69 171 ARG A C 1
ATOM 1300 O O . ARG A 1 171 ? -0.861 -0.051 24.458 1.00 95.69 171 ARG A O 1
ATOM 1307 N N . GLU A 1 172 ? -0.733 -1.614 26.075 1.00 96.62 172 GLU A N 1
ATOM 1308 C CA . GLU A 1 172 ? 0.521 -2.211 25.626 1.00 96.62 172 GLU A CA 1
ATOM 1309 C C . GLU A 1 172 ? 0.346 -2.923 24.278 1.00 96.62 172 GLU A C 1
ATOM 1311 O O . GLU A 1 172 ? 1.083 -2.643 23.333 1.00 96.62 172 GLU A O 1
ATOM 1316 N N . GLU A 1 173 ? -0.716 -3.716 24.123 1.00 95.12 173 GLU A N 1
ATOM 1317 C CA . GLU A 1 173 ? -1.071 -4.352 22.848 1.00 95.12 173 GLU A CA 1
ATOM 1318 C C . GLU A 1 173 ? -1.350 -3.326 21.741 1.00 95.12 173 GLU A C 1
ATOM 1320 O O . GLU A 1 173 ? -0.916 -3.502 20.606 1.00 95.12 173 GLU A O 1
ATOM 1325 N N . ILE A 1 174 ? -2.019 -2.207 22.047 1.00 96.19 174 ILE A N 1
ATOM 1326 C CA . ILE A 1 174 ? -2.223 -1.117 21.077 1.00 96.19 174 ILE A CA 1
ATOM 1327 C C . ILE A 1 174 ? -0.883 -0.539 20.599 1.00 96.19 174 ILE A C 1
ATOM 1329 O O . ILE A 1 174 ? -0.770 -0.159 19.432 1.00 96.19 174 ILE A O 1
ATOM 1333 N N . LEU A 1 175 ? 0.118 -0.420 21.476 1.00 97.94 175 LEU A N 1
ATOM 1334 C CA . LEU A 1 175 ? 1.445 0.067 21.091 1.00 97.94 175 LEU A CA 1
ATOM 1335 C C . LEU A 1 175 ? 2.178 -0.948 20.210 1.00 97.94 175 LEU A C 1
ATOM 1337 O O . LEU A 1 175 ? 2.758 -0.546 19.203 1.00 97.94 175 LEU A O 1
ATOM 1341 N N . GLN A 1 176 ? 2.095 -2.237 20.539 1.00 97.12 176 GLN A N 1
ATOM 1342 C CA . GLN A 1 176 ? 2.670 -3.313 19.726 1.00 97.12 176 GLN A CA 1
ATOM 1343 C C . GLN A 1 176 ? 2.043 -3.352 18.327 1.00 97.12 176 GLN A C 1
ATOM 1345 O O . GLN A 1 176 ? 2.757 -3.238 17.332 1.00 97.12 176 GLN A O 1
ATOM 1350 N N . LEU A 1 177 ? 0.709 -3.371 18.243 1.00 96.94 177 LEU A N 1
ATOM 1351 C CA . LEU A 1 177 ? -0.022 -3.369 16.972 1.00 96.94 177 LEU A CA 1
ATOM 1352 C C . LEU A 1 177 ? 0.270 -2.124 16.127 1.00 96.94 177 LEU A C 1
ATOM 1354 O O . LEU A 1 177 ? 0.302 -2.201 14.904 1.00 96.94 177 LEU A O 1
ATOM 1358 N N . ARG A 1 178 ? 0.492 -0.962 16.753 1.00 98.19 178 ARG A N 1
ATOM 1359 C CA . ARG A 1 178 ? 0.927 0.251 16.040 1.00 98.19 178 ARG A CA 1
ATOM 1360 C C . ARG A 1 178 ? 2.322 0.103 15.444 1.00 98.19 178 ARG A C 1
ATOM 1362 O O . ARG A 1 178 ? 2.552 0.614 14.353 1.00 98.19 178 ARG A O 1
ATOM 1369 N N . GLY A 1 179 ? 3.227 -0.569 16.152 1.00 98.50 179 GLY A N 1
ATOM 1370 C CA . GLY A 1 179 ? 4.547 -0.914 15.633 1.00 98.50 179 GLY A CA 1
ATOM 1371 C C . GLY A 1 179 ? 4.449 -1.834 14.417 1.00 98.50 179 GLY A C 1
ATOM 1372 O O . GLY A 1 179 ? 5.046 -1.536 13.388 1.00 98.50 179 GLY A O 1
ATOM 1373 N N . GLU A 1 180 ? 3.641 -2.894 14.503 1.00 98.06 180 GLU A N 1
ATOM 1374 C CA . GLU A 1 180 ? 3.373 -3.798 13.372 1.00 98.06 180 GLU A CA 1
ATOM 1375 C C . GLU A 1 180 ? 2.732 -3.063 12.189 1.00 98.06 180 GLU A C 1
ATOM 1377 O O . GLU A 1 180 ? 3.145 -3.245 11.046 1.00 98.06 180 GLU A O 1
ATOM 1382 N N . LEU A 1 181 ? 1.759 -2.185 12.457 1.00 98.38 181 LEU A N 1
ATOM 1383 C CA . LEU A 1 181 ? 1.100 -1.392 11.423 1.00 98.38 181 LEU A CA 1
ATOM 1384 C C . LEU A 1 181 ? 2.097 -0.489 10.693 1.00 98.38 181 LEU A C 1
ATOM 1386 O O . LEU A 1 181 ? 2.044 -0.416 9.470 1.00 98.38 181 LEU A O 1
ATOM 1390 N N . GLU A 1 182 ? 3.004 0.172 11.420 1.00 98.19 182 GLU A N 1
ATOM 1391 C CA . GLU A 1 182 ? 4.033 1.018 10.805 1.00 98.19 182 GLU A CA 1
ATOM 1392 C C . GLU A 1 182 ? 5.036 0.201 9.979 1.00 98.19 182 GLU A C 1
ATOM 1394 O O . GLU A 1 182 ? 5.493 0.655 8.932 1.00 98.19 182 GLU A O 1
ATOM 1399 N N . GLN A 1 183 ? 5.366 -1.020 10.410 1.00 98.06 183 GLN A N 1
ATOM 1400 C CA . GLN A 1 183 ? 6.211 -1.923 9.625 1.00 98.06 183 GLN A CA 1
ATOM 1401 C C . GLN A 1 183 ? 5.524 -2.336 8.315 1.00 98.06 183 GLN A C 1
ATOM 1403 O O . GLN A 1 183 ? 6.139 -2.271 7.249 1.00 98.06 183 GLN A O 1
ATOM 1408 N N . GLU A 1 184 ? 4.243 -2.702 8.369 1.00 98.00 184 GLU A N 1
ATOM 1409 C CA . GLU A 1 184 ? 3.460 -3.064 7.183 1.00 98.00 184 GLU A CA 1
ATOM 1410 C C . GLU A 1 184 ? 3.267 -1.873 6.229 1.00 98.00 184 GLU A C 1
ATOM 1412 O O . GLU A 1 184 ? 3.456 -2.013 5.019 1.00 98.00 184 GLU A O 1
ATOM 1417 N N . THR A 1 185 ? 2.982 -0.669 6.734 1.00 98.00 185 THR A N 1
ATOM 1418 C CA . THR A 1 185 ? 2.895 0.540 5.892 1.00 98.00 185 THR A CA 1
ATOM 1419 C C . THR A 1 185 ? 4.257 0.985 5.355 1.00 98.00 185 THR A C 1
ATOM 1421 O O . THR A 1 185 ? 4.333 1.552 4.261 1.00 98.00 185 THR A O 1
ATOM 1424 N N . ALA A 1 186 ? 5.360 0.740 6.068 1.00 98.12 186 ALA A N 1
ATOM 1425 C CA . ALA A 1 186 ? 6.708 0.949 5.540 1.00 98.12 186 ALA A CA 1
ATOM 1426 C C . ALA A 1 186 ? 6.996 0.002 4.368 1.00 98.12 186 ALA A C 1
ATOM 1428 O O . ALA A 1 186 ? 7.395 0.469 3.300 1.00 98.12 186 ALA A O 1
ATOM 1429 N N . LYS A 1 187 ? 6.691 -1.291 4.517 1.00 97.81 187 LYS A N 1
ATOM 1430 C CA . LYS A 1 187 ? 6.825 -2.288 3.446 1.00 97.81 187 LYS A CA 1
ATOM 1431 C C . LYS A 1 187 ? 5.954 -1.953 2.234 1.00 97.81 187 LYS A C 1
ATOM 1433 O O . LYS A 1 187 ? 6.410 -2.051 1.097 1.00 97.81 187 LYS A O 1
ATOM 1438 N N . GLN A 1 188 ? 4.732 -1.477 2.469 1.00 98.25 188 GLN A N 1
ATOM 1439 C CA . GLN A 1 188 ? 3.860 -0.969 1.413 1.00 98.25 188 GLN A CA 1
ATOM 1440 C C . GLN A 1 188 ? 4.534 0.166 0.625 1.00 98.25 188 GLN A C 1
ATOM 1442 O O . GLN A 1 188 ? 4.569 0.143 -0.605 1.00 98.25 188 GLN A O 1
ATOM 1447 N N . ARG A 1 189 ? 5.085 1.168 1.322 1.00 98.31 189 ARG A N 1
ATOM 1448 C CA . ARG A 1 189 ? 5.779 2.294 0.679 1.00 98.31 189 ARG A CA 1
ATOM 1449 C C . ARG A 1 189 ? 6.995 1.832 -0.117 1.00 98.31 189 ARG A C 1
ATOM 1451 O O . ARG A 1 189 ? 7.180 2.302 -1.235 1.00 98.31 189 ARG A O 1
ATOM 1458 N N . GLU A 1 190 ? 7.787 0.917 0.433 1.00 98.00 190 GLU A N 1
ATOM 1459 C CA . GLU A 1 190 ? 8.977 0.373 -0.223 1.00 98.00 190 GLU A CA 1
ATOM 1460 C C . GLU A 1 190 ? 8.630 -0.351 -1.528 1.00 98.00 190 GLU A C 1
ATOM 1462 O O . GLU A 1 190 ? 9.186 -0.024 -2.576 1.00 98.00 190 GLU A O 1
ATOM 1467 N N . LEU A 1 191 ? 7.667 -1.278 -1.495 1.00 98.31 191 LEU A N 1
ATOM 1468 C CA . LEU A 1 191 ? 7.249 -2.034 -2.679 1.00 98.31 191 LEU A CA 1
ATOM 1469 C C . LEU A 1 191 ? 6.640 -1.126 -3.747 1.00 98.31 191 LEU A C 1
ATOM 1471 O O . LEU A 1 191 ? 6.974 -1.247 -4.926 1.00 98.31 191 LEU A O 1
ATOM 1475 N N . LYS A 1 192 ? 5.795 -0.174 -3.335 1.00 97.88 192 LYS A N 1
ATOM 1476 C CA . LYS A 1 192 ? 5.215 0.814 -4.246 1.00 97.88 192 LYS A CA 1
ATOM 1477 C C . LYS A 1 192 ? 6.300 1.654 -4.918 1.00 97.88 192 LYS A C 1
ATOM 1479 O O . LYS A 1 192 ? 6.291 1.793 -6.135 1.00 97.88 192 LYS A O 1
ATOM 1484 N N . ASN A 1 193 ? 7.251 2.167 -4.141 1.00 97.56 193 ASN A N 1
ATOM 1485 C CA . ASN A 1 193 ? 8.355 2.965 -4.662 1.00 97.56 193 ASN A CA 1
ATOM 1486 C C . ASN A 1 193 ? 9.260 2.145 -5.592 1.00 97.56 193 ASN A C 1
ATOM 1488 O O . ASN A 1 193 ? 9.639 2.618 -6.656 1.00 97.56 193 ASN A O 1
ATOM 1492 N N . SER A 1 194 ? 9.569 0.895 -5.234 1.00 96.81 194 SER A N 1
ATOM 1493 C CA . SER A 1 194 ? 10.359 0.004 -6.090 1.00 96.81 194 SER A CA 1
ATOM 1494 C C . SER A 1 194 ? 9.672 -0.264 -7.428 1.00 96.81 194 SER A C 1
ATOM 1496 O O . SER A 1 194 ? 10.352 -0.299 -8.451 1.00 96.81 194 SER A O 1
ATOM 1498 N N . ARG A 1 195 ? 8.347 -0.445 -7.432 1.00 98.44 195 ARG A N 1
ATOM 1499 C CA . ARG A 1 195 ? 7.552 -0.561 -8.658 1.00 98.44 195 ARG A CA 1
ATOM 1500 C C . ARG A 1 195 ? 7.610 0.727 -9.478 1.00 98.44 195 ARG A C 1
ATOM 1502 O O . ARG A 1 195 ? 7.820 0.656 -10.684 1.00 98.44 195 ARG A O 1
ATOM 1509 N N . ASP A 1 196 ? 7.421 1.877 -8.839 1.00 97.75 196 ASP A N 1
ATOM 1510 C CA . ASP A 1 196 ? 7.377 3.176 -9.520 1.00 97.75 196 ASP A CA 1
ATOM 1511 C C . ASP A 1 196 ? 8.734 3.515 -10.164 1.00 97.75 196 ASP A C 1
ATOM 1513 O O . ASP A 1 196 ? 8.777 3.887 -11.333 1.00 97.75 196 ASP A O 1
ATOM 1517 N N . ILE A 1 197 ? 9.848 3.255 -9.473 1.00 96.31 197 ILE A N 1
ATOM 1518 C CA . ILE A 1 197 ? 11.205 3.409 -10.028 1.00 96.31 197 ILE A CA 1
ATOM 1519 C C . ILE A 1 197 ? 11.430 2.473 -11.223 1.00 96.31 197 ILE A C 1
ATOM 1521 O O . ILE A 1 197 ? 11.995 2.884 -12.240 1.00 96.31 197 ILE A O 1
ATOM 1525 N N . ALA A 1 198 ? 10.997 1.212 -11.125 1.00 92.94 198 ALA A N 1
ATOM 1526 C CA . ALA A 1 198 ? 11.138 0.255 -12.222 1.00 92.94 198 ALA A CA 1
ATOM 1527 C C . ALA A 1 198 ? 10.299 0.671 -13.443 1.00 92.94 198 ALA A C 1
ATOM 1529 O O . ALA A 1 198 ? 10.765 0.574 -14.580 1.00 92.94 198 ALA A O 1
ATOM 1530 N N . TRP A 1 199 ? 9.097 1.206 -13.210 1.00 96.38 199 TRP A N 1
ATOM 1531 C CA . TRP A 1 199 ? 8.256 1.787 -14.253 1.00 96.38 199 TRP A CA 1
ATOM 1532 C C . TRP A 1 199 ? 8.946 2.969 -14.941 1.00 96.38 199 TRP A C 1
ATOM 1534 O O . TRP A 1 199 ? 9.103 2.969 -16.163 1.00 96.38 199 TRP A O 1
ATOM 1544 N N . GLU A 1 200 ? 9.423 3.949 -14.171 1.00 94.31 200 GLU A N 1
ATOM 1545 C CA . GLU A 1 200 ? 10.137 5.117 -14.699 1.00 94.31 200 GLU A CA 1
ATOM 1546 C C . GLU A 1 200 ? 11.366 4.704 -15.518 1.00 94.31 200 GLU A C 1
ATOM 1548 O O . GLU A 1 200 ? 11.568 5.191 -16.635 1.00 94.31 200 GLU A O 1
ATOM 1553 N N . THR A 1 201 ? 12.139 3.740 -15.017 1.00 89.56 201 THR A N 1
ATOM 1554 C CA . THR A 1 201 ? 13.319 3.200 -15.704 1.00 89.56 201 THR A CA 1
ATOM 1555 C C . THR A 1 201 ? 12.941 2.555 -17.037 1.00 89.56 201 THR A C 1
ATOM 1557 O O . THR A 1 201 ? 13.528 2.894 -18.067 1.00 89.56 201 THR A O 1
ATOM 1560 N N . CYS A 1 202 ? 11.925 1.684 -17.052 1.00 93.06 202 CYS A N 1
ATOM 1561 C CA . CYS A 1 202 ? 11.434 1.047 -18.276 1.00 93.06 202 CYS A CA 1
ATOM 1562 C C . CYS A 1 202 ? 10.967 2.091 -19.299 1.00 93.06 202 CYS A C 1
ATOM 1564 O O . CYS A 1 202 ? 11.403 2.061 -20.446 1.00 93.06 202 CYS A O 1
ATOM 1566 N N . THR A 1 203 ? 10.143 3.060 -18.888 1.00 89.81 203 THR A N 1
ATOM 1567 C CA . THR A 1 203 ? 9.630 4.098 -19.802 1.00 89.81 203 THR A CA 1
ATOM 1568 C C . THR A 1 203 ? 10.727 5.008 -20.352 1.00 89.81 203 THR A C 1
ATOM 1570 O O . THR A 1 203 ? 10.664 5.427 -21.513 1.00 89.81 203 THR A O 1
ATOM 1573 N N . THR A 1 204 ? 11.756 5.290 -19.550 1.00 88.38 204 THR A N 1
ATOM 1574 C CA . THR A 1 204 ? 12.905 6.099 -19.963 1.00 88.38 204 THR A CA 1
ATOM 1575 C C . THR A 1 204 ? 13.729 5.362 -21.012 1.00 88.38 204 THR A C 1
ATOM 1577 O O . THR A 1 204 ? 14.065 5.940 -22.046 1.00 88.38 204 THR A O 1
ATOM 1580 N N . LEU A 1 205 ? 14.016 4.076 -20.789 1.00 87.88 205 LEU A N 1
ATOM 1581 C CA . LEU A 1 205 ? 14.761 3.247 -21.738 1.00 87.88 205 LEU A CA 1
ATOM 1582 C C . LEU A 1 205 ? 13.970 2.989 -23.022 1.00 87.88 205 LEU A C 1
ATOM 1584 O O . LEU A 1 205 ? 14.546 3.088 -24.103 1.00 87.88 205 LEU A O 1
ATOM 1588 N N . ASP A 1 206 ? 12.660 2.754 -22.929 1.00 83.88 206 ASP A N 1
ATOM 1589 C CA . ASP A 1 206 ? 11.775 2.635 -24.093 1.00 83.88 206 ASP A CA 1
ATOM 1590 C C . ASP A 1 206 ? 11.803 3.920 -24.940 1.00 83.88 206 ASP A C 1
ATOM 1592 O O . ASP A 1 206 ? 11.986 3.875 -26.161 1.00 83.88 206 ASP A O 1
ATOM 1596 N N . SER A 1 207 ? 11.702 5.085 -24.291 1.00 85.44 207 SER A N 1
ATOM 1597 C CA . SER A 1 207 ? 11.777 6.387 -24.965 1.00 85.44 207 SER A CA 1
ATOM 1598 C C . SER A 1 207 ? 13.148 6.616 -25.607 1.00 85.44 207 SER A C 1
ATOM 1600 O O . SER A 1 207 ? 13.228 7.062 -26.752 1.00 85.44 207 SER A O 1
ATOM 1602 N N . LYS A 1 208 ? 14.236 6.250 -24.915 1.00 82.25 208 LYS A N 1
ATOM 1603 C CA . LYS A 1 208 ? 15.605 6.375 -25.435 1.00 82.25 208 LYS A CA 1
ATOM 1604 C C . LYS A 1 208 ? 15.858 5.446 -26.619 1.00 82.25 208 LYS A C 1
ATOM 1606 O O . LYS A 1 208 ? 16.467 5.858 -27.605 1.00 82.25 208 LYS A O 1
ATOM 1611 N N . ALA A 1 209 ? 15.368 4.210 -26.557 1.00 84.50 209 ALA A N 1
ATOM 1612 C CA . ALA A 1 209 ? 15.467 3.252 -27.651 1.00 84.50 209 ALA A CA 1
ATOM 1613 C C . ALA A 1 209 ? 14.706 3.739 -28.894 1.00 84.50 209 ALA A C 1
ATOM 1615 O O . ALA A 1 209 ? 15.175 3.551 -30.019 1.00 84.50 209 ALA A O 1
ATOM 1616 N N . ALA A 1 210 ? 13.551 4.386 -28.711 1.00 81.31 210 ALA A N 1
ATOM 1617 C CA . ALA A 1 210 ? 12.810 5.013 -29.802 1.00 81.31 210 ALA A CA 1
ATOM 1618 C C . ALA A 1 210 ? 13.563 6.218 -30.392 1.00 81.31 210 ALA A C 1
ATOM 1620 O O . ALA A 1 210 ? 13.710 6.299 -31.610 1.00 81.31 210 ALA A O 1
ATOM 1621 N N . GLU A 1 211 ? 14.096 7.108 -29.549 1.00 80.06 211 GLU A N 1
ATOM 1622 C CA . GLU A 1 211 ? 14.876 8.280 -29.970 1.00 80.06 211 GLU A CA 1
ATOM 1623 C C . GLU A 1 211 ? 16.100 7.874 -30.801 1.00 80.06 211 GLU A C 1
ATOM 1625 O O . GLU A 1 211 ? 16.281 8.355 -31.918 1.00 80.06 211 GLU A O 1
ATOM 1630 N N . VAL A 1 212 ? 16.904 6.930 -30.301 1.00 79.88 212 VAL A N 1
ATOM 1631 C CA . VAL A 1 212 ? 18.113 6.462 -30.993 1.00 79.88 212 VAL A CA 1
ATOM 1632 C C . VAL A 1 212 ? 17.767 5.747 -32.299 1.00 79.88 212 VAL A C 1
ATOM 1634 O O . VAL A 1 212 ? 18.491 5.889 -33.279 1.00 79.88 212 VAL A O 1
ATOM 1637 N N . ARG A 1 213 ? 16.639 5.028 -32.360 1.00 76.31 213 ARG A N 1
ATOM 1638 C CA . ARG A 1 213 ? 16.146 4.409 -33.602 1.00 76.31 213 ARG A CA 1
ATOM 1639 C C . ARG A 1 213 ? 15.720 5.441 -34.645 1.00 76.31 213 ARG A C 1
ATOM 1641 O O . ARG A 1 213 ? 15.890 5.202 -35.833 1.00 76.31 213 ARG A O 1
ATOM 1648 N N . VAL A 1 214 ? 15.158 6.572 -34.226 1.00 77.06 214 VAL A N 1
ATOM 1649 C CA . VAL A 1 214 ? 14.830 7.678 -35.139 1.00 77.06 214 VAL A CA 1
ATOM 1650 C C . VAL A 1 214 ? 16.105 8.398 -35.584 1.00 77.06 214 VAL A C 1
ATOM 1652 O O . VAL A 1 214 ? 16.259 8.673 -36.772 1.00 77.06 214 VAL A O 1
ATOM 1655 N N . ALA A 1 215 ? 17.045 8.636 -34.668 1.00 71.62 215 ALA A N 1
ATOM 1656 C CA . ALA A 1 215 ? 18.330 9.258 -34.974 1.00 71.62 215 ALA A CA 1
ATOM 1657 C C . ALA A 1 215 ? 19.180 8.412 -35.937 1.00 71.62 215 ALA A C 1
ATOM 1659 O O . ALA A 1 215 ? 19.794 8.960 -36.839 1.00 71.62 215 ALA A O 1
ATOM 1660 N N . THR A 1 216 ? 19.172 7.077 -35.836 1.00 66.44 216 THR A N 1
ATOM 1661 C CA . THR A 1 216 ? 19.863 6.223 -36.822 1.00 66.44 216 THR A CA 1
ATOM 1662 C C . THR A 1 216 ? 19.237 6.270 -38.215 1.00 66.44 216 THR A C 1
ATOM 1664 O O . THR A 1 216 ? 19.944 6.065 -39.201 1.00 66.44 216 THR A O 1
ATOM 1667 N N . LEU A 1 217 ? 17.929 6.526 -38.324 1.00 67.44 217 LEU A N 1
ATOM 1668 C CA . LEU A 1 217 ? 17.260 6.711 -39.616 1.00 67.44 217 LEU A CA 1
ATOM 1669 C C . LEU A 1 217 ? 17.593 8.075 -40.240 1.00 67.44 217 LEU A C 1
ATOM 1671 O O . LEU A 1 217 ? 17.693 8.184 -41.463 1.00 67.44 217 LEU A O 1
ATOM 1675 N N . ALA A 1 218 ? 17.789 9.103 -39.415 1.00 61.88 218 ALA A N 1
ATOM 1676 C CA . ALA A 1 218 ? 18.258 10.417 -39.831 1.00 61.88 218 ALA A CA 1
ATOM 1677 C C . ALA A 1 218 ? 19.797 10.426 -39.877 1.00 61.88 218 ALA A C 1
ATOM 1679 O O . ALA A 1 218 ? 20.435 10.782 -38.900 1.00 61.88 218 ALA A O 1
ATOM 1680 N N . GLN A 1 219 ? 20.406 10.002 -40.993 1.00 57.91 219 GLN A N 1
ATOM 1681 C CA . GLN A 1 219 ? 21.871 9.973 -41.159 1.00 57.91 219 GLN A CA 1
ATOM 1682 C C . GLN A 1 219 ? 22.534 11.295 -40.725 1.00 57.91 219 GLN A C 1
ATOM 1684 O O . GLN A 1 219 ? 22.521 12.274 -41.474 1.00 57.91 219 GLN A O 1
ATOM 1689 N N . ASP A 1 220 ? 23.137 11.312 -39.537 1.00 56.03 220 ASP A N 1
ATOM 1690 C CA . ASP A 1 220 ? 23.855 12.475 -39.024 1.00 56.03 220 ASP A CA 1
ATOM 1691 C C . ASP A 1 220 ? 25.254 12.502 -39.662 1.00 56.03 220 ASP A C 1
ATOM 1693 O O . ASP A 1 220 ? 26.181 11.794 -39.261 1.00 56.03 220 ASP A O 1
ATOM 1697 N N . VAL A 1 221 ? 25.384 13.248 -40.763 1.00 59.47 221 VAL A N 1
ATOM 1698 C CA . VAL A 1 221 ? 26.639 13.376 -41.518 1.00 59.47 221 VAL A CA 1
ATOM 1699 C C . VAL A 1 221 ? 27.475 14.496 -40.901 1.00 59.47 221 VAL A C 1
ATOM 1701 O O . VAL A 1 221 ? 27.297 15.669 -41.232 1.00 59.47 221 VAL A O 1
ATOM 1704 N N . VAL A 1 222 ? 28.410 14.129 -40.022 1.00 65.31 222 VAL A N 1
ATOM 1705 C CA . VAL A 1 222 ? 29.331 15.056 -39.336 1.00 65.31 2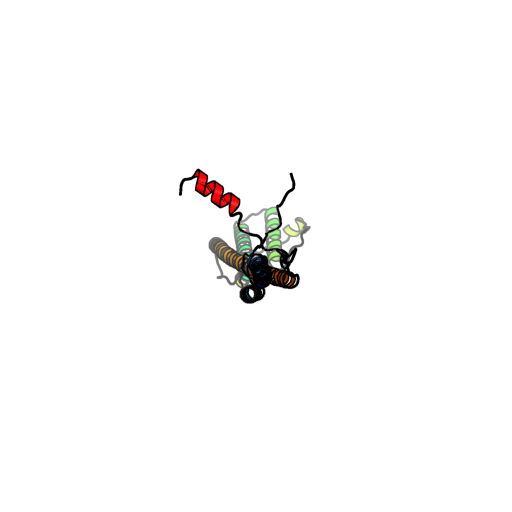22 VAL A CA 1
ATOM 1706 C C . VAL A 1 222 ? 30.323 15.694 -40.318 1.00 65.31 222 VAL A C 1
ATOM 1708 O O . VAL A 1 222 ? 30.605 16.888 -40.244 1.00 65.31 222 VAL A O 1
ATOM 1711 N N . VAL A 1 223 ? 30.835 14.921 -41.279 1.00 71.25 223 VAL A N 1
ATOM 1712 C CA . VAL A 1 223 ? 31.783 15.372 -42.305 1.00 71.25 223 VAL A CA 1
ATOM 1713 C C . VAL A 1 223 ? 31.361 14.848 -43.674 1.00 71.25 223 VAL A C 1
ATOM 1715 O O . VAL A 1 223 ? 31.027 13.676 -43.840 1.00 71.25 223 VAL A O 1
ATOM 1718 N N . ARG A 1 224 ? 31.419 15.711 -44.692 1.00 76.88 224 ARG A N 1
ATOM 1719 C CA . ARG A 1 224 ? 31.184 15.350 -46.098 1.00 76.88 224 ARG A CA 1
ATOM 1720 C C . ARG A 1 224 ? 32.373 15.745 -46.963 1.00 76.88 224 ARG A C 1
ATOM 1722 O O . ARG A 1 224 ? 33.012 16.764 -46.707 1.00 76.88 224 ARG A O 1
ATOM 1729 N N . VAL A 1 225 ? 32.635 14.975 -48.017 1.00 79.69 225 VAL A N 1
ATOM 1730 C CA . VAL A 1 225 ? 33.634 15.343 -49.028 1.00 79.69 225 VAL A CA 1
ATOM 1731 C C . VAL A 1 225 ? 33.118 16.569 -49.782 1.00 79.69 225 VAL A C 1
ATOM 1733 O O . VAL A 1 225 ? 32.147 16.485 -50.529 1.00 79.69 225 VAL A O 1
ATOM 1736 N N . ALA A 1 226 ? 33.734 17.727 -49.538 1.00 79.62 226 ALA A N 1
ATOM 1737 C CA . ALA A 1 226 ? 33.323 18.988 -50.153 1.00 79.62 226 ALA A CA 1
ATOM 1738 C C . ALA A 1 226 ? 33.771 19.092 -51.618 1.00 79.62 226 ALA A C 1
ATOM 1740 O O . ALA A 1 226 ? 33.044 19.625 -52.453 1.00 79.62 226 ALA A O 1
ATOM 1741 N N . VAL A 1 227 ? 34.976 18.597 -51.915 1.00 80.56 227 VAL A N 1
ATOM 1742 C CA . VAL A 1 227 ? 35.602 18.637 -53.241 1.00 80.56 227 VAL A CA 1
ATOM 1743 C C . VAL A 1 227 ? 36.455 17.382 -53.425 1.00 80.56 227 VAL A C 1
ATOM 1745 O O . VAL A 1 227 ? 37.166 16.974 -52.509 1.00 80.56 227 VAL A O 1
ATOM 1748 N N . VAL A 1 228 ? 36.384 16.789 -54.617 1.00 83.25 228 VAL A N 1
ATOM 1749 C CA . VAL A 1 228 ? 37.178 15.623 -55.031 1.00 83.25 228 VAL A CA 1
ATOM 1750 C C . VAL A 1 228 ? 38.484 16.106 -55.669 1.00 83.25 228 VAL A C 1
ATOM 1752 O O . VAL A 1 228 ? 38.496 17.109 -56.386 1.00 83.25 228 VAL A O 1
ATOM 1755 N N . ALA A 1 229 ? 39.594 15.408 -55.431 1.00 82.38 229 ALA A N 1
ATOM 1756 C CA . ALA A 1 229 ? 40.861 15.708 -56.083 1.00 82.38 229 ALA A CA 1
ATOM 1757 C C . ALA A 1 229 ? 40.751 15.495 -57.604 1.00 82.38 229 ALA A C 1
ATOM 1759 O O . ALA A 1 229 ? 40.176 14.512 -58.075 1.00 82.38 229 ALA A O 1
ATOM 1760 N N . VAL A 1 230 ? 41.343 16.412 -58.369 1.00 83.19 230 VAL A N 1
ATOM 1761 C CA . VAL A 1 230 ? 41.408 16.371 -59.838 1.00 83.19 230 VAL A CA 1
ATOM 1762 C C . VAL A 1 230 ? 42.826 15.985 -60.266 1.00 83.19 230 VAL A C 1
ATOM 1764 O O . VAL A 1 230 ? 43.787 16.231 -59.535 1.00 83.19 230 VAL A O 1
ATOM 1767 N N . VAL A 1 231 ? 42.966 15.343 -61.429 1.00 84.12 231 VAL A N 1
ATOM 1768 C CA . VAL A 1 231 ? 44.276 14.965 -61.980 1.00 84.12 231 VAL A CA 1
ATOM 1769 C C . VAL A 1 231 ? 45.082 16.235 -62.290 1.00 84.12 231 VAL A C 1
ATOM 1771 O O . VAL A 1 231 ? 44.604 17.075 -63.051 1.00 84.12 231 VAL A O 1
ATOM 1774 N N . PRO A 1 232 ? 46.287 16.410 -61.718 1.00 76.25 232 PRO A N 1
ATOM 1775 C CA . PRO A 1 232 ? 47.079 17.613 -61.939 1.00 76.25 232 PRO A CA 1
ATOM 1776 C C . PRO A 1 232 ? 47.624 17.667 -63.373 1.00 76.25 232 PRO A C 1
ATOM 1778 O O . PRO A 1 232 ? 48.274 16.730 -63.834 1.00 76.25 232 PRO A O 1
ATOM 1781 N N . GLU A 1 233 ? 47.404 18.791 -64.059 1.00 74.81 233 GLU A N 1
ATOM 1782 C CA . GLU A 1 233 ? 47.843 19.015 -65.450 1.00 74.81 233 GLU A CA 1
ATOM 1783 C C . GLU A 1 233 ? 49.363 19.186 -65.591 1.00 74.81 233 GLU A C 1
ATOM 1785 O O . GLU A 1 233 ? 49.921 19.019 -66.674 1.00 74.81 233 GLU A O 1
ATOM 1790 N N . SER A 1 234 ? 50.059 19.503 -64.496 1.00 68.94 234 SER A N 1
ATOM 1791 C CA . SER A 1 234 ? 51.517 19.596 -64.466 1.00 68.94 234 SER A CA 1
ATOM 1792 C C . SER A 1 234 ? 52.086 19.014 -63.168 1.00 68.94 234 SER A C 1
ATOM 1794 O O . SER A 1 234 ? 51.486 19.165 -62.099 1.00 68.94 234 SER A O 1
ATOM 1796 N N . PRO A 1 235 ? 53.241 18.325 -63.225 1.00 66.19 235 PRO A N 1
ATOM 1797 C CA . PRO A 1 235 ? 53.864 17.761 -62.039 1.00 66.19 235 PRO A CA 1
ATOM 1798 C C . PRO A 1 235 ? 54.307 18.875 -61.085 1.00 66.19 235 PRO A C 1
ATOM 1800 O O . PRO A 1 235 ? 55.041 19.789 -61.465 1.00 66.19 235 PRO A O 1
ATOM 1803 N N . VAL A 1 236 ? 53.914 18.769 -59.813 1.00 65.44 236 VAL A N 1
ATOM 1804 C CA . VAL A 1 236 ? 54.390 19.671 -58.757 1.00 65.44 236 VAL A CA 1
ATOM 1805 C C . VAL A 1 236 ? 55.827 19.280 -58.415 1.00 65.44 236 VAL A C 1
ATOM 1807 O O . VAL A 1 236 ? 56.080 18.432 -57.557 1.00 65.44 236 VAL A O 1
ATOM 1810 N N . ALA A 1 237 ? 56.785 19.852 -59.145 1.00 59.38 237 ALA A N 1
ATOM 1811 C CA . ALA A 1 237 ? 58.195 19.553 -58.950 1.00 59.38 237 ALA A CA 1
ATOM 1812 C C . ALA A 1 237 ? 58.632 19.923 -57.517 1.00 59.38 237 ALA A C 1
ATOM 1814 O O . ALA A 1 237 ? 58.222 20.967 -56.993 1.00 59.38 237 ALA A O 1
ATOM 1815 N N . PRO A 1 238 ? 59.489 19.114 -56.862 1.00 58.38 238 PRO A N 1
ATOM 1816 C CA . PRO A 1 238 ? 60.127 19.546 -55.628 1.00 58.38 238 PRO A CA 1
ATOM 1817 C C . PRO A 1 238 ? 60.844 20.869 -55.903 1.00 58.38 238 PRO A C 1
ATOM 1819 O O . PRO A 1 238 ? 61.466 21.019 -56.956 1.00 58.38 238 PRO A O 1
ATOM 1822 N N . ARG A 1 239 ? 60.766 21.828 -54.972 1.00 58.72 239 ARG A N 1
ATOM 1823 C CA . ARG A 1 239 ? 61.479 23.114 -55.052 1.00 58.72 239 ARG A CA 1
ATOM 1824 C C . ARG A 1 239 ? 62.994 22.886 -54.927 1.00 58.72 239 ARG A C 1
ATOM 1826 O O . ARG A 1 239 ? 63.617 23.320 -53.966 1.00 58.72 239 ARG A O 1
ATOM 1833 N N . ARG A 1 240 ? 63.602 22.177 -55.886 1.00 56.38 240 ARG A N 1
ATOM 1834 C CA . ARG A 1 240 ? 65.020 21.794 -55.876 1.00 56.38 240 ARG A CA 1
ATOM 1835 C C . ARG A 1 240 ? 65.903 23.029 -55.866 1.00 56.38 240 ARG A C 1
ATOM 1837 O O . ARG A 1 240 ? 66.871 23.036 -55.130 1.00 56.38 240 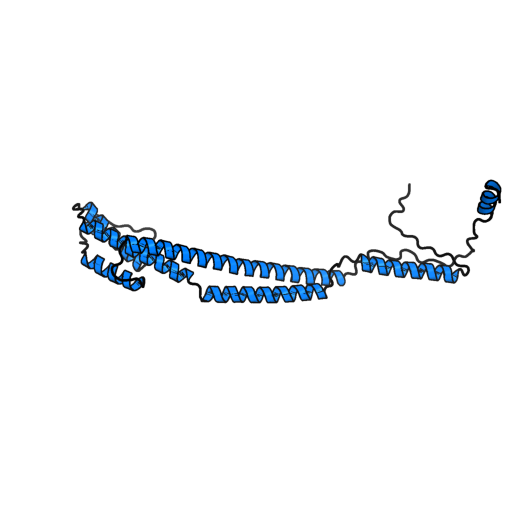ARG A O 1
ATOM 1844 N N . ALA A 1 241 ? 65.514 24.096 -56.564 1.00 57.56 241 ALA A N 1
ATOM 1845 C CA . ALA A 1 241 ? 66.228 25.371 -56.516 1.00 57.56 241 ALA A CA 1
ATOM 1846 C C . ALA A 1 241 ? 66.308 25.963 -55.094 1.00 57.56 241 ALA A C 1
ATOM 1848 O O . ALA A 1 241 ? 67.336 26.519 -54.737 1.00 57.56 241 ALA A O 1
ATOM 1849 N N . MET A 1 242 ? 65.263 25.792 -54.272 1.00 54.19 242 MET A N 1
ATOM 1850 C CA . MET A 1 242 ? 65.230 26.266 -52.882 1.00 54.19 242 MET A CA 1
ATOM 1851 C C . MET A 1 242 ? 65.974 25.319 -51.926 1.00 54.19 242 MET A C 1
ATOM 1853 O O . MET A 1 242 ? 66.637 25.767 -50.999 1.00 54.19 242 MET A O 1
ATOM 1857 N N . ASN A 1 243 ? 65.917 24.006 -52.170 1.00 47.25 243 ASN A N 1
ATOM 1858 C CA . ASN A 1 243 ? 66.686 23.034 -51.386 1.00 47.25 243 ASN A CA 1
ATOM 1859 C C . ASN A 1 243 ? 68.191 23.100 -51.698 1.00 47.25 243 ASN A C 1
ATOM 1861 O O . ASN A 1 243 ? 69.001 22.898 -50.803 1.00 47.25 243 ASN A O 1
ATOM 1865 N N . ILE A 1 244 ? 68.565 23.413 -52.943 1.00 57.38 244 ILE A N 1
ATOM 1866 C CA . ILE A 1 244 ? 69.959 23.609 -53.357 1.00 57.38 244 ILE A CA 1
ATOM 1867 C C . ILE A 1 244 ? 70.516 24.903 -52.753 1.00 57.38 244 ILE A C 1
ATOM 1869 O O . ILE A 1 244 ? 71.639 24.886 -52.269 1.00 57.38 244 ILE A O 1
ATOM 1873 N N . THR A 1 245 ? 69.755 26.004 -52.697 1.00 52.72 245 THR A N 1
ATOM 1874 C CA . THR A 1 245 ? 70.225 27.224 -52.013 1.00 52.72 245 THR A CA 1
ATOM 1875 C C . THR A 1 245 ? 70.361 27.037 -50.506 1.00 52.72 245 THR A C 1
ATOM 1877 O O . THR A 1 245 ? 71.322 27.538 -49.936 1.00 52.72 245 THR A O 1
ATOM 1880 N N . ILE A 1 246 ? 69.477 26.272 -49.857 1.00 52.56 246 ILE A N 1
ATOM 1881 C CA . ILE A 1 246 ? 69.635 25.918 -48.435 1.00 52.56 246 ILE A CA 1
ATOM 1882 C C . ILE A 1 246 ? 70.866 25.020 -48.220 1.00 52.56 246 ILE A C 1
ATOM 1884 O O . ILE A 1 246 ? 71.609 25.249 -47.272 1.00 52.56 246 ILE A O 1
ATOM 1888 N N . ALA A 1 247 ? 71.138 24.060 -49.111 1.00 50.56 247 ALA A N 1
ATOM 1889 C CA . ALA A 1 247 ? 72.345 23.229 -49.044 1.00 50.56 247 ALA A CA 1
ATOM 1890 C C . ALA A 1 247 ? 73.636 24.042 -49.264 1.00 50.56 247 ALA A C 1
ATOM 1892 O O . ALA A 1 247 ? 74.610 23.862 -48.542 1.00 50.56 247 ALA A O 1
ATOM 1893 N N . LEU A 1 248 ? 73.619 25.008 -50.188 1.00 52.09 248 LEU A N 1
ATOM 1894 C CA . LEU A 1 248 ? 74.767 25.872 -50.481 1.00 52.09 248 LEU A CA 1
ATOM 1895 C C . LEU A 1 248 ? 75.026 26.899 -49.360 1.00 52.09 248 LEU A C 1
ATOM 1897 O O . LEU A 1 248 ? 76.168 27.283 -49.131 1.00 52.09 248 LEU A O 1
ATOM 1901 N N . VAL A 1 249 ? 73.986 27.300 -48.618 1.00 56.56 249 VAL A N 1
ATOM 1902 C CA . VAL A 1 249 ? 74.095 28.169 -47.429 1.00 56.56 249 VAL A CA 1
ATOM 1903 C C . VAL A 1 249 ? 74.471 27.385 -46.158 1.00 56.56 249 VAL A C 1
ATOM 1905 O O . VAL A 1 249 ? 75.064 27.967 -45.253 1.00 56.56 249 VAL A O 1
ATOM 1908 N N . LEU A 1 250 ? 74.180 26.079 -46.082 1.00 46.66 250 LEU A N 1
ATOM 1909 C CA . LEU A 1 250 ? 74.500 25.216 -44.929 1.00 46.66 250 LEU A CA 1
ATOM 1910 C C . LEU A 1 250 ? 75.741 24.322 -45.113 1.00 46.66 250 LEU A C 1
ATOM 1912 O O . LEU A 1 250 ? 76.121 23.640 -44.166 1.00 46.66 250 LEU A O 1
ATOM 1916 N N . GLY A 1 251 ? 76.398 24.363 -46.274 1.00 45.72 251 GLY A N 1
ATOM 1917 C CA . GLY A 1 251 ? 77.695 23.726 -46.507 1.00 45.72 251 GLY A CA 1
ATOM 1918 C C . GLY A 1 251 ? 77.641 22.199 -46.558 1.00 45.72 251 GLY A C 1
ATOM 1919 O O . GLY A 1 251 ? 78.064 21.529 -45.616 1.00 45.72 251 GLY A O 1
ATOM 1920 N N . LEU A 1 252 ? 77.177 21.660 -47.687 1.00 44.03 252 LEU A N 1
ATOM 1921 C CA . LEU A 1 252 ? 77.486 20.302 -48.148 1.00 44.03 252 LEU A CA 1
ATOM 1922 C C . LEU A 1 252 ? 77.600 20.288 -49.674 1.00 44.03 252 LEU A C 1
ATOM 1924 O O . LEU A 1 252 ? 76.694 20.856 -50.328 1.00 44.03 252 LEU A O 1
#

pLDDT: mean 81.72, std 14.28, range [30.8, 98.5]

Foldseek 3Di:
DDDPDPDDQFFADDPALVVRQVVSQVCQVVVLVVCLVVPLPPPDALVRLVVQLVVLVVQLVVLVVVLVVLVVDFCLVVLVVLLLLLVLLLQLVVLLVVVVVDDPDLVVQLVSQVSVVVSVCSVPHDDDPDDDDDSVVSSPDGDDSVVSVVVSVVSCVVSVHDPPDDSVRSVVVSVVSVVVSVVSVVVSVVSVVSSVVSVVSSVVSVVVSVVSVVSVVVSPRPDDDPDRDDRDPDRPDDPVVVVVVVCVVVDD

Organism: NCBI:txid412755

Mean predicted aligned error: 14.68 Å

Sequence (252 aa):
MRERGDLIEISAKFTDPQKATAIANAWAESYASYVNGLYSGILQSPAELQVQADAARKEYEEKQRAWEDFVSSNRIDELSRQIADKKLLCNIKSLREQIKAGSSSSASAAANSLALILLEAKAFTSLPGELQVSLDRLSGLNVSLDDIDALISTLETRSGGTRGQSISELREEILQLRGELEQETAKQRELKNSRDIAWETCTTLDSKAAEVRVATLAQDVVVRVAVVAVVPESPVAPRRAMNITIALVLGL

Radius of gyration: 44.42 Å; Cα contacts (8 Å, |Δi|>4): 166; chains: 1; bounding box: 111×50×107 Å

Nearest PDB structures (foldseek):
  6rwb-assembly1_C  TM=2.782E-01  e=5.917E-01  Yersinia pseudotuberculosis
  6suf-assembly1_E  TM=2.339E-01  e=1.614E+00  Photorhabdus luminescens
  6ixf-assembly1_A  TM=2.235E-01  e=8.748E+00  Homo sapiens

Secondary structure (DSSP, 8-state):
-----S--------SSHHHHHHHHHHHHHHHHHHHHHHHSS-SS-HHHHHHHHHHHHHHHHHHHHHHHHHHHH--HHHHHHHHHHHHHHHHHHHHHHHHHT---SHHHHHHHHHHHHHHHHHHHSPPPS-----HHHHTT----HHHHHHHHHHHHHHTTPPTT--HHHHHHHHHHHHHHHHHHHHHHH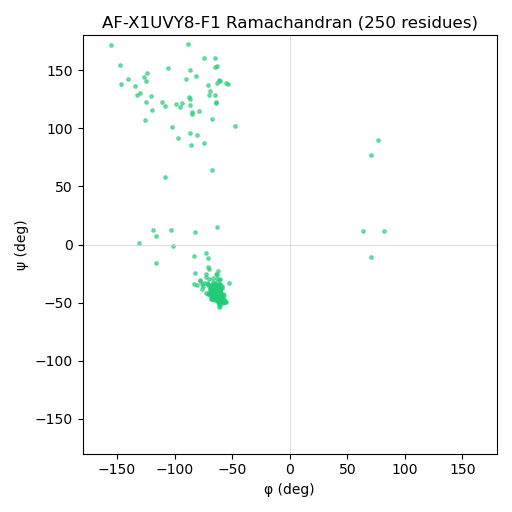HHHHHHHHHHHHHHHHHHHHHHHHHHHHS---S----S-----SS-----HHHHHHHHHHHT-

Solvent-accessible surface area (backbone atoms only — not comparable to full-atom values): 14444 Å² total; per-residue (Å²): 138,80,90,81,82,90,73,87,86,72,82,50,87,52,96,47,48,65,57,15,24,52,51,23,39,53,50,47,52,50,47,31,53,48,50,26,68,76,62,53,82,68,92,64,54,48,66,59,35,43,54,51,21,56,51,33,43,53,51,18,54,51,32,44,49,57,36,51,56,44,72,76,67,61,57,56,68,57,39,52,49,40,44,52,40,43,51,51,48,41,51,52,53,52,50,52,52,52,59,73,69,59,61,92,46,67,70,48,43,22,49,50,36,51,50,49,55,52,51,50,37,63,73,77,47,85,76,70,98,76,79,92,78,64,64,78,66,34,52,72,47,82,78,51,72,64,59,52,51,51,49,47,55,50,44,32,64,71,45,73,51,71,80,85,68,49,63,67,58,44,52,52,51,43,52,52,43,50,52,52,36,52,50,50,53,48,50,50,52,51,39,50,49,53,24,50,53,27,45,53,50,19,54,51,33,47,51,48,26,51,50,49,49,51,49,67,70,50,75,62,72,79,51,74,86,86,75,78,64,67,69,63,93,64,85,85,70,76,66,53,75,59,55,49,51,52,35,67,74,68,71,115